Protein 2Q3G (pdb70)

Structure (mmCIF, N/CA/C/O backbone):
data_2Q3G
#
_entry.id   2Q3G
#
_cell.length_a   46.052
_cell.length_b   55.404
_cell.length_c   57.316
_cell.angle_alpha   90.00
_cell.angle_beta   90.00
_cell.angle_gamma   90.00
#
_symmetry.space_group_name_H-M   'P 21 21 21'
#
loop_
_entity.id
_entity.type
_entity.pdbx_description
1 polymer 'PDZ and LIM domain protein 7'
2 non-polymer 1,2-ETHANEDIOL
3 non-polymer 'CHLORIDE ION'
4 water water
#
loop_
_atom_site.group_PDB
_atom_site.id
_atom_site.type_symbol
_atom_site.label_atom_id
_atom_site.label_alt_id
_atom_site.label_comp_id
_atom_site.label_asym_id
_atom_site.label_entity_id
_atom_site.label_seq_id
_atom_site.pdbx_PDB_ins_code
_atom_site.Cartn_x
_atom_site.Cartn_y
_atom_site.Cartn_z
_atom_site.occupancy
_atom_site.B_iso_or_equiv
_atom_site.auth_seq_id
_atom_site.auth_comp_id
_atom_site.auth_asym_id
_atom_site.auth_atom_id
_atom_site.pdbx_PDB_model_num
ATOM 1 N N . SER A 1 1 ? 1.182 26.535 -2.073 1.00 11.89 0 SER A N 1
ATOM 2 C CA . SER A 1 1 ? 0.742 26.529 -0.651 1.00 9.91 0 SER A CA 1
ATOM 3 C C . SER A 1 1 ? 1.075 25.202 0.012 1.00 8.23 0 SER A C 1
ATOM 4 O O . SER A 1 1 ? 1.238 24.193 -0.676 1.00 8.95 0 SER A O 1
ATOM 9 N N . MET A 1 2 ? 1.163 25.217 1.338 1.00 7.03 1 MET A N 1
ATOM 10 C CA A MET A 1 2 ? 1.508 24.024 2.085 0.70 7.54 1 MET A CA 1
ATOM 11 C CA B MET A 1 2 ? 1.657 24.120 2.159 0.30 7.04 1 MET A CA 1
ATOM 12 C C . MET A 1 2 ? 0.746 24.016 3.391 1.00 7.02 1 MET A C 1
ATOM 13 O O . MET A 1 2 ? 0.328 25.044 3.914 1.00 8.34 1 MET A O 1
ATOM 22 N N . ASP A 1 3 ? 0.524 22.795 3.872 1.00 6.96 2 ASP A N 1
ATOM 23 C CA A ASP A 1 3 ? -0.137 22.489 5.119 0.50 7.31 2 ASP A CA 1
ATOM 24 C CA B ASP A 1 3 ? -0.122 22.621 5.187 0.50 7.25 2 ASP A CA 1
ATOM 25 C C . ASP A 1 3 ? 0.878 22.041 6.168 1.00 6.63 2 ASP A C 1
ATOM 26 O O . ASP A 1 3 ? 1.578 21.054 5.918 1.00 8.09 2 ASP A O 1
ATOM 35 N N . SER A 1 4 ? 0.964 22.714 7.305 1.00 7.00 3 SER A N 1
ATOM 36 C CA . SER A 1 4 ? 1.915 22.352 8.346 1.00 6.88 3 SER A CA 1
ATOM 37 C C . SER A 1 4 ? 1.305 21.427 9.383 1.00 6.96 3 SER A C 1
ATOM 38 O O . SER A 1 4 ? 0.109 21.506 9.671 1.00 8.24 3 SER A O 1
ATOM 41 N N . PHE A 1 5 ? 2.128 20.538 9.927 1.00 6.42 4 PHE A N 1
ATOM 42 C CA . PHE A 1 5 ? 1.691 19.595 10.964 1.00 6.89 4 PHE A CA 1
ATOM 43 C C . PHE A 1 5 ? 2.919 19.085 11.706 1.00 6.98 4 PHE A C 1
ATOM 44 O O . PHE A 1 5 ? 4.035 19.296 11.277 1.00 9.76 4 PHE A O 1
ATOM 52 N N . LYS A 1 6 ? 2.698 18.372 12.793 1.00 6.46 5 LYS A N 1
ATOM 53 C CA . LYS A 1 6 ? 3.756 17.840 13.634 1.00 7.16 5 LYS A CA 1
ATOM 54 C C . LYS A 1 6 ? 3.507 16.375 13.906 1.00 6.86 5 LYS A C 1
ATOM 55 O O . LYS A 1 6 ? 2.364 15.960 14.141 1.00 7.11 5 LYS A O 1
ATOM 58 N N . VAL A 1 7 ? 4.575 15.579 13.893 1.00 6.22 6 VAL A N 1
ATOM 59 C CA . VAL A 1 7 ? 4.533 14.215 14.402 1.00 6.45 6 VAL A CA 1
ATOM 60 C C . VAL A 1 7 ? 5.661 14.004 15.405 1.00 6.12 6 VAL A C 1
ATOM 61 O O . VAL A 1 7 ? 6.675 14.701 15.393 1.00 7.45 6 VAL A O 1
ATOM 65 N N . VAL A 1 8 ? 5.469 13.039 16.296 1.00 6.17 7 VAL A N 1
ATOM 66 C CA . VAL A 1 8 ? 6.468 12.629 17.268 1.00 6.42 7 VAL A CA 1
ATOM 67 C C . VAL A 1 8 ? 6.658 11.137 17.115 1.00 6.22 7 VAL A C 1
ATOM 68 O O . VAL A 1 8 ? 5.695 10.366 17.274 1.00 6.48 7 VAL A O 1
ATOM 72 N N . LEU A 1 9 ? 7.884 10.717 16.813 1.00 5.97 8 LEU A N 1
ATOM 73 C CA . LEU A 1 9 ? 8.188 9.306 16.652 1.00 6.59 8 LEU A CA 1
ATOM 74 C C . LEU A 1 9 ? 8.776 8.763 17.949 1.00 6.92 8 LEU A C 1
ATOM 75 O O . LEU A 1 9 ? 9.545 9.443 18.639 1.00 7.73 8 LEU A O 1
ATOM 80 N N . GLU A 1 10 ? 8.398 7.531 18.287 1.00 7.05 9 GLU A N 1
ATOM 81 C CA . GLU A 1 10 ? 8.800 6.856 19.526 1.00 7.33 9 GLU A CA 1
ATOM 82 C C . GLU A 1 10 ? 9.869 5.822 19.200 1.00 7.04 9 GLU A C 1
ATOM 83 O O . GLU A 1 10 ? 9.666 4.945 18.371 1.00 8.07 9 GLU A O 1
ATOM 89 N N . GLY A 1 11 ? 11.027 5.954 19.849 1.00 7.47 10 GLY A N 1
ATOM 90 C CA . GLY A 1 11 ? 12.189 5.149 19.586 1.00 8.66 10 GLY A CA 1
ATOM 91 C C . GLY A 1 11 ? 12.088 3.727 20.073 1.00 8.77 10 GLY A C 1
ATOM 92 O O . GLY A 1 11 ? 11.100 3.333 20.689 1.00 9.75 10 GLY A O 1
ATOM 93 N N . PRO A 1 12 ? 13.157 2.953 19.846 1.00 9.48 11 PRO A N 1
ATOM 94 C CA . PRO A 1 12 ? 14.434 3.366 19.224 1.00 9.48 11 PRO A CA 1
ATOM 95 C C . PRO A 1 12 ? 14.357 3.536 17.714 1.00 9.19 11 PRO A C 1
ATOM 96 O O . PRO A 1 12 ? 13.501 2.974 17.039 1.00 9.66 11 PRO A O 1
ATOM 100 N N . ALA A 1 13 ? 15.306 4.258 17.161 1.00 10.29 12 ALA A N 1
ATOM 101 C CA . ALA A 1 13 ? 15.717 4.165 15.780 1.00 10.38 12 ALA A CA 1
ATOM 102 C C . ALA A 1 13 ? 15.908 2.767 15.278 1.00 9.15 12 ALA A C 1
ATOM 103 O O . ALA A 1 13 ? 16.229 1.897 16.071 1.00 9.72 12 ALA A O 1
ATOM 105 N N . PRO A 1 14 ? 15.780 2.511 13.973 1.00 9.05 13 PRO A N 1
ATOM 106 C CA . PRO A 1 14 ? 15.578 3.495 12.930 1.00 9.05 13 PRO A CA 1
ATOM 107 C C . PRO A 1 14 ? 14.175 4.032 12.743 1.00 8.02 13 PRO A C 1
ATOM 108 O O . PRO A 1 14 ? 13.175 3.398 13.106 1.00 8.65 13 PRO A O 1
ATOM 112 N N . TRP A 1 15 ? 14.136 5.259 12.250 1.00 7.01 14 TRP A N 1
ATOM 113 C CA . TRP A 1 15 ? 12.927 6.040 12.188 1.00 7.03 14 TRP A CA 1
ATOM 114 C C . TRP A 1 15 ? 12.240 5.766 10.815 1.00 7.35 14 TRP A C 1
ATOM 115 O O . TRP A 1 15 ? 11.038 6.024 10.666 1.00 8.45 14 TRP A O 1
ATOM 126 N N . GLY A 1 16 ? 13.001 5.316 9.814 1.00 7.11 15 GLY A N 1
ATOM 127 C CA . GLY A 1 16 ? 12.439 4.938 8.526 1.00 7.28 15 GLY A CA 1
ATOM 128 C C . GLY A 1 16 ? 12.355 6.043 7.490 1.00 6.65 15 GLY A C 1
ATOM 129 O O . GLY A 1 16 ? 11.376 6.082 6.752 1.00 6.78 15 GLY A O 1
ATOM 130 N N . PHE A 1 17 ? 13.355 6.915 7.381 1.00 6.46 16 PHE A N 1
ATOM 131 C CA . PHE A 1 17 ? 13.331 7.946 6.336 1.00 6.38 16 PHE A CA 1
ATOM 132 C C . PHE A 1 17 ? 14.717 8.391 5.970 1.00 6.39 16 PHE A C 1
ATOM 133 O O . PHE A 1 17 ? 15.684 8.182 6.730 1.00 7.29 16 PHE A O 1
ATOM 141 N N . ARG A 1 18 ? 14.801 9.012 4.801 1.00 6.29 17 ARG A N 1
ATOM 142 C CA . ARG A 1 18 ? 16.004 9.663 4.288 1.00 6.23 17 ARG A CA 1
ATOM 143 C C . ARG A 1 18 ? 15.689 11.133 4.030 1.00 5.73 17 ARG A C 1
ATOM 144 O O . ARG A 1 18 ? 14.573 11.471 3.633 1.00 7.08 17 ARG A O 1
ATOM 152 N N . LEU A 1 19 ? 16.680 11.993 4.246 1.00 6.78 18 LEU A N 1
ATOM 153 C CA . LEU A 1 19 ? 16.587 13.423 3.948 1.00 6.59 18 LEU A CA 1
ATOM 154 C C . LEU A 1 19 ? 17.202 13.782 2.609 1.00 6.06 18 LEU A C 1
ATOM 155 O O . LEU A 1 19 ? 18.148 13.148 2.136 1.00 6.51 18 LEU A O 1
ATOM 160 N N . GLN A 1 20 ? 16.733 14.897 2.074 1.00 6.42 19 GLN A N 1
ATOM 161 C CA . GLN A 1 20 ? 17.427 15.619 0.990 1.00 7.26 19 GLN A CA 1
ATOM 162 C C . GLN A 1 20 ? 17.414 17.097 1.343 1.00 5.95 19 GLN A C 1
ATOM 163 O O . GLN A 1 20 ? 16.577 17.570 2.122 1.00 6.67 19 GLN A O 1
ATOM 169 N N . GLY A 1 21 ? 18.352 17.832 0.787 1.00 6.59 20 GLY A N 1
ATOM 170 C CA . GLY A 1 21 ? 18.355 19.274 0.893 1.00 7.02 20 GLY A CA 1
ATOM 171 C C . GLY A 1 21 ? 19.015 19.782 2.160 1.00 6.08 20 GLY A C 1
ATOM 172 O O . GLY A 1 21 ? 19.747 19.085 2.835 1.00 7.75 20 GLY A O 1
ATOM 173 N N . GLY A 1 22 ? 18.788 21.047 2.462 1.00 6.84 21 GLY A N 1
ATOM 174 C CA . GLY A 1 22 ? 19.453 21.717 3.587 1.00 7.20 21 GLY A CA 1
ATOM 175 C C . GLY A 1 22 ? 20.052 23.034 3.141 1.00 7.01 21 GLY A C 1
ATOM 176 O O . GLY A 1 22 ? 20.112 23.335 1.938 1.00 7.51 21 GLY A O 1
ATOM 177 N N . LYS A 1 23 ? 20.519 23.836 4.097 1.00 7.79 22 LYS A N 1
ATOM 178 C CA . LYS A 1 23 ? 20.907 25.207 3.758 1.00 9.13 22 LYS A CA 1
ATOM 179 C C . LYS A 1 23 ? 22.126 25.212 2.852 1.00 8.99 22 LYS A C 1
ATOM 180 O O . LYS A 1 23 ? 22.324 26.170 2.099 1.00 11.52 22 LYS A O 1
ATOM 186 N N . ASP A 1 24 ? 22.943 24.177 2.874 1.00 9.24 23 ASP A N 1
ATOM 187 C CA . ASP A 1 24 ? 24.087 24.047 2.009 1.00 9.51 23 ASP A CA 1
ATOM 188 C C . ASP A 1 24 ? 23.750 23.577 0.578 1.00 9.34 23 ASP A C 1
ATOM 189 O O . ASP A 1 24 ? 24.616 23.582 -0.283 1.00 12.45 23 ASP A O 1
ATOM 194 N N A PHE A 1 25 ? 22.489 23.254 0.338 0.50 8.33 24 PHE A N 1
ATOM 195 N N B PHE A 1 25 ? 22.507 23.171 0.358 0.50 9.05 24 PHE A N 1
ATOM 196 C CA A PHE A 1 25 ? 21.995 22.855 -0.963 0.50 8.76 24 PHE A CA 1
ATOM 197 C CA B PHE A 1 25 ? 22.000 22.783 -0.946 0.50 9.73 24 PHE A CA 1
ATOM 198 C C A PHE A 1 25 ? 20.984 23.862 -1.504 0.50 9.02 24 PHE A C 1
ATOM 199 C C B PHE A 1 25 ? 21.081 23.864 -1.514 0.50 10.39 24 PHE A C 1
ATOM 200 O O A PHE A 1 25 ? 20.399 23.661 -2.577 0.50 10.09 24 PHE A O 1
ATOM 201 O O B PHE A 1 25 ? 20.817 24.903 -0.883 0.50 10.46 24 PHE A O 1
ATOM 216 N N A ASN A 1 26 ? 20.793 24.957 -0.771 0.50 9.61 25 ASN A N 1
ATOM 217 N N B ASN A 1 26 ? 20.595 23.626 -2.726 0.50 11.60 25 ASN A N 1
ATOM 218 C CA A ASN A 1 26 ? 20.030 26.083 -1.264 0.50 10.00 25 ASN A CA 1
ATOM 219 C CA B ASN A 1 26 ? 19.727 24.597 -3.380 0.50 12.50 25 ASN A CA 1
ATOM 220 C C A ASN A 1 26 ? 18.549 25.801 -1.316 0.50 10.77 25 ASN A C 1
ATOM 221 C C B ASN A 1 26 ? 18.240 24.275 -3.243 0.50 12.16 25 ASN A C 1
ATOM 222 O O A ASN A 1 26 ? 17.805 26.488 -2.002 0.50 12.20 25 ASN A O 1
ATOM 223 O O B ASN A 1 26 ? 17.399 24.896 -3.896 0.50 12.85 25 ASN A O 1
ATOM 232 N N A VAL A 1 27 ? 18.100 24.819 -0.548 0.50 10.49 26 VAL A N 1
ATOM 233 N N B VAL A 1 27 ? 17.919 23.323 -2.376 0.50 11.47 26 VAL A N 1
ATOM 234 C CA A VAL A 1 27 ? 16.707 24.474 -0.540 0.50 10.68 26 VAL A CA 1
ATOM 235 C CA B VAL A 1 27 ? 16.532 23.036 -2.029 0.50 11.70 26 VAL A CA 1
ATOM 236 C C A VAL A 1 27 ? 16.325 23.936 0.818 0.50 10.56 26 VAL A C 1
ATOM 237 C C B VAL A 1 27 ? 16.424 22.881 -0.504 0.50 10.73 26 VAL A C 1
ATOM 238 O O A VAL A 1 27 ? 17.171 23.477 1.575 0.50 9.47 26 VAL A O 1
ATOM 239 O O B VAL A 1 27 ? 17.382 22.432 0.141 0.50 11.21 26 VAL A O 1
ATOM 246 N N A PRO A 1 28 ? 15.033 23.938 1.115 0.50 10.80 27 PRO A N 1
ATOM 247 N N B PRO A 1 28 ? 15.275 23.242 0.092 0.50 10.38 27 PRO A N 1
ATOM 248 C CA A PRO A 1 28 ? 14.541 23.298 2.295 0.50 10.28 27 PRO A CA 1
ATOM 249 C CA B PRO A 1 28 ? 15.212 23.110 1.577 0.50 10.93 27 PRO A CA 1
ATOM 250 C C A PRO A 1 28 ? 14.946 21.850 2.299 0.50 9.17 27 PRO A C 1
ATOM 251 C C B PRO A 1 28 ? 15.094 21.667 2.145 0.50 9.41 27 PRO A C 1
ATOM 252 O O A PRO A 1 28 ? 15.045 21.173 1.320 0.50 9.28 27 PRO A O 1
ATOM 253 O O B PRO A 1 28 ? 14.886 20.744 1.353 0.50 9.61 27 PRO A O 1
ATOM 260 N N . LEU A 1 29 ? 15.210 21.437 3.474 1.00 8.44 28 LEU A N 1
ATOM 261 C CA . LEU A 1 29 ? 15.267 20.063 3.892 1.00 6.55 28 LEU A CA 1
ATOM 262 C C . LEU A 1 29 ? 13.905 19.400 3.679 1.00 5.90 28 LEU A C 1
ATOM 263 O O . LEU A 1 29 ? 12.865 19.971 3.991 1.00 6.33 28 LEU A O 1
ATOM 268 N N . SER A 1 30 ? 13.925 18.173 3.178 1.00 5.80 29 SER A N 1
ATOM 269 C CA . SER A 1 30 ? 12.692 17.442 2.935 1.00 6.01 29 SER A CA 1
ATOM 270 C C . SER A 1 30 ? 12.928 15.940 3.070 1.00 6.15 29 SER A C 1
ATOM 271 O O . SER A 1 30 ? 14.060 15.452 3.047 1.00 7.22 29 SER A O 1
ATOM 274 N N . ILE A 1 31 ? 11.824 15.217 3.173 1.00 6.15 30 ILE A N 1
ATOM 275 C CA . ILE A 1 31 ? 11.839 13.758 3.212 1.00 6.36 30 ILE A CA 1
ATOM 276 C C . ILE A 1 31 ? 11.940 13.233 1.779 1.00 6.51 30 ILE A C 1
ATOM 277 O O . ILE A 1 31 ? 11.067 13.488 0.946 1.00 8.01 30 ILE A O 1
ATOM 282 N N . SER A 1 32 ? 12.994 12.502 1.455 1.00 6.35 31 SER A N 1
ATOM 283 C CA . SER A 1 32 ? 13.200 12.005 0.105 1.00 7.70 31 SER A CA 1
ATOM 284 C C . SER A 1 32 ? 12.802 10.564 -0.100 1.00 6.89 31 SER A C 1
ATOM 285 O O . SER A 1 32 ? 12.586 10.151 -1.237 1.00 7.79 31 SER A O 1
ATOM 288 N N . ARG A 1 33 ? 12.735 9.795 0.986 1.00 7.28 32 ARG A N 1
ATOM 289 C CA . ARG A 1 33 ? 12.444 8.369 0.924 1.00 7.63 32 ARG A CA 1
ATOM 290 C C . ARG A 1 33 ? 11.852 7.956 2.251 1.00 7.22 32 ARG A C 1
ATOM 291 O O . ARG A 1 33 ? 12.270 8.493 3.291 1.00 7.53 32 ARG A O 1
ATOM 299 N N . LEU A 1 34 ? 10.906 7.012 2.210 1.00 7.22 33 LEU A N 1
ATOM 300 C CA . LEU A 1 34 ? 10.309 6.463 3.400 1.00 7.83 33 LEU A CA 1
ATOM 301 C C . LEU A 1 34 ? 10.358 4.966 3.336 1.00 8.60 33 LEU A C 1
ATOM 302 O O . LEU A 1 34 ? 10.032 4.350 2.314 1.00 10.42 33 LEU A O 1
ATOM 307 N N . THR A 1 35 ? 10.695 4.360 4.465 1.00 8.90 34 THR A N 1
ATOM 308 C CA . THR A 1 35 ? 10.601 2.931 4.609 1.00 10.44 34 THR A CA 1
ATOM 309 C C . THR A 1 35 ? 9.131 2.533 4.714 1.00 10.27 34 THR A C 1
ATOM 310 O O . THR A 1 35 ? 8.443 2.976 5.627 1.00 9.93 34 THR A O 1
ATOM 314 N N . PRO A 1 36 ? 8.625 1.695 3.798 1.00 13.14 35 PRO A N 1
ATOM 315 C CA . PRO A 1 36 ? 7.260 1.222 3.955 1.00 13.77 35 PRO A CA 1
ATOM 316 C C . PRO A 1 36 ? 7.085 0.508 5.297 1.00 12.54 35 PRO A C 1
ATOM 317 O O . PRO A 1 36 ? 7.886 -0.312 5.704 1.00 12.69 35 PRO A O 1
ATOM 321 N N . GLY A 1 37 ? 6.062 0.888 6.013 1.00 11.88 36 GLY A N 1
ATOM 322 C CA . GLY A 1 37 ? 5.807 0.303 7.310 1.00 11.54 36 GLY A CA 1
ATOM 323 C C . GLY A 1 37 ? 6.691 0.811 8.441 1.00 9.88 36 GLY A C 1
ATOM 324 O O . GLY A 1 37 ? 6.523 0.359 9.577 1.00 10.05 36 GLY A O 1
ATOM 325 N N . GLY A 1 38 ? 7.645 1.696 8.154 1.00 8.95 37 GLY A N 1
ATOM 326 C CA . GLY A 1 38 ? 8.508 2.238 9.173 1.00 7.74 37 GLY A CA 1
ATOM 327 C C . GLY A 1 38 ? 7.822 3.281 10.008 1.00 7.01 37 GLY A C 1
ATOM 328 O O . GLY A 1 38 ? 6.665 3.644 9.772 1.00 7.74 37 GLY A O 1
ATOM 329 N N . LYS A 1 39 ? 8.537 3.791 11.002 1.00 6.87 38 LYS A N 1
ATOM 330 C CA . LYS A 1 39 ? 7.887 4.642 11.996 1.00 7.15 38 LYS A CA 1
ATOM 331 C C . LYS A 1 39 ? 7.370 5.941 11.398 1.00 6.17 38 LYS A C 1
ATOM 332 O O . LYS A 1 39 ? 6.250 6.382 11.711 1.00 6.95 38 LYS A O 1
ATOM 338 N N . ALA A 1 40 ? 8.177 6.576 10.555 1.00 6.08 39 ALA A N 1
ATOM 339 C CA . ALA A 1 40 ? 7.759 7.821 9.919 1.00 6.05 39 ALA A CA 1
ATOM 340 C C . ALA A 1 40 ? 6.533 7.611 9.038 1.00 6.14 39 ALA A C 1
ATOM 341 O O . ALA A 1 40 ? 5.574 8.389 9.100 1.00 6.87 39 ALA A O 1
ATOM 343 N N . ALA A 1 41 ? 6.548 6.574 8.209 1.00 6.49 40 ALA A N 1
ATOM 344 C CA . ALA A 1 41 ? 5.401 6.262 7.361 1.00 7.63 40 ALA A CA 1
ATOM 345 C C . ALA A 1 41 ? 4.161 5.998 8.201 1.00 7.56 40 ALA A C 1
ATOM 346 O O . ALA A 1 41 ? 3.067 6.483 7.885 1.00 8.18 40 ALA A O 1
ATOM 348 N N . GLN A 1 42 ? 4.292 5.227 9.279 1.00 7.49 41 GLN A N 1
ATOM 349 C CA . GLN A 1 42 ? 3.150 4.914 10.128 1.00 8.29 41 GLN A CA 1
ATOM 350 C C . GLN A 1 42 ? 2.597 6.154 10.826 1.00 8.15 41 GLN A C 1
ATOM 351 O O . GLN A 1 42 ? 1.399 6.212 11.135 1.00 10.33 41 GLN A O 1
ATOM 357 N N . ALA A 1 43 ? 3.444 7.147 11.071 1.00 7.28 42 ALA A N 1
ATOM 358 C CA . ALA A 1 43 ? 3.005 8.406 11.667 1.00 7.08 42 ALA A CA 1
ATOM 359 C C . ALA A 1 43 ? 2.309 9.345 10.686 1.00 7.45 42 ALA A C 1
ATOM 360 O O . ALA A 1 43 ? 1.756 10.364 11.109 1.00 8.10 42 ALA A O 1
ATOM 362 N N . GLY A 1 44 ? 2.341 9.022 9.397 1.00 7.31 43 GLY A N 1
ATOM 363 C CA . GLY A 1 44 ? 1.658 9.825 8.390 1.00 8.12 43 GLY A CA 1
ATOM 364 C C . GLY A 1 44 ? 2.557 10.766 7.622 1.00 8.09 43 GLY A C 1
ATOM 365 O O . GLY A 1 44 ? 2.048 11.648 6.920 1.00 9.28 43 GLY A O 1
ATOM 366 N N . VAL A 1 45 ? 3.882 10.611 7.708 1.00 7.98 44 VAL A N 1
ATOM 367 C CA . VAL A 1 45 ? 4.818 11.390 6.887 1.00 7.90 44 VAL A CA 1
ATOM 368 C C . VAL A 1 45 ? 4.731 10.875 5.449 1.00 8.29 44 VAL A C 1
ATOM 369 O O . VAL A 1 45 ? 4.425 9.699 5.224 1.00 9.76 44 VAL A O 1
ATOM 373 N N . ALA A 1 46 ? 4.995 11.765 4.479 1.00 8.43 45 ALA A N 1
ATOM 374 C CA . ALA A 1 46 ? 4.989 11.422 3.059 1.00 8.77 45 ALA A CA 1
ATOM 375 C C . ALA A 1 46 ? 6.273 11.936 2.431 1.00 7.53 45 ALA A C 1
ATOM 376 O O . ALA A 1 46 ? 6.825 12.959 2.825 1.00 7.15 45 ALA A O 1
ATOM 378 N N . VAL A 1 47 ? 6.755 11.221 1.421 1.00 8.56 46 VAL A N 1
ATOM 379 C CA . VAL A 1 47 ? 7.856 11.731 0.602 1.00 8.53 46 VAL A CA 1
ATOM 380 C C . VAL A 1 47 ? 7.507 13.096 0.050 1.00 7.68 46 VAL A C 1
ATOM 381 O O . VAL A 1 47 ? 6.366 13.315 -0.398 1.00 9.06 46 VAL A O 1
ATOM 385 N N . GLY A 1 48 ? 8.449 14.048 0.179 1.00 9.78 47 GLY A N 1
ATOM 386 C CA . GLY A 1 48 ? 8.275 15.380 -0.342 1.00 8.02 47 GLY A CA 1
ATOM 387 C C . GLY A 1 48 ? 7.908 16.337 0.766 1.00 7.29 47 GLY A C 1
ATOM 388 O O . GLY A 1 48 ? 7.945 17.546 0.537 1.00 8.14 47 GLY A O 1
ATOM 389 N N . ASP A 1 49 ? 7.533 15.837 1.948 1.00 6.59 48 ASP A N 1
ATOM 390 C CA . ASP A 1 49 ? 7.237 16.739 3.055 1.00 6.53 48 ASP A CA 1
ATOM 391 C C . ASP A 1 49 ? 8.481 17.534 3.398 1.00 6.03 48 ASP A C 1
ATOM 392 O O . ASP A 1 49 ? 9.580 16.987 3.507 1.00 6.66 48 ASP A O 1
ATOM 397 N N . TRP A 1 50 ? 8.325 18.840 3.556 1.00 6.10 49 TRP A N 1
ATOM 398 C CA . TRP A 1 50 ? 9.415 19.689 4.050 1.00 5.70 49 TRP A CA 1
ATOM 399 C C . TRP A 1 50 ? 9.562 19.470 5.552 1.00 5.70 49 TRP A C 1
ATOM 400 O O . TRP A 1 50 ? 8.582 19.309 6.283 1.00 6.62 49 TRP A O 1
ATOM 411 N N . VAL A 1 51 ? 10.811 19.502 6.007 1.00 5.44 50 VAL A N 1
ATOM 412 C CA . VAL A 1 51 ? 11.131 19.442 7.417 1.00 5.50 50 VAL A CA 1
ATOM 413 C C . VAL A 1 51 ? 11.357 20.856 7.907 1.00 6.21 50 VAL A C 1
ATOM 414 O O . VAL A 1 51 ? 12.327 21.519 7.529 1.00 8.08 50 VAL A O 1
ATOM 418 N N . LEU A 1 52 ? 10.436 21.321 8.739 1.00 5.70 51 LEU A N 1
ATOM 419 C CA . LEU A 1 52 ? 10.487 22.660 9.325 1.00 5.86 51 LEU A CA 1
ATOM 420 C C . LEU A 1 52 ? 11.271 22.707 10.624 1.00 5.39 51 LEU A C 1
ATOM 421 O O . LEU A 1 52 ? 11.888 23.738 10.931 1.00 5.77 51 LEU A O 1
ATOM 426 N N . SER A 1 53 ? 11.198 21.650 11.426 1.00 5.48 52 SER A N 1
ATOM 427 C CA . SER A 1 53 ? 11.848 21.638 12.729 1.00 5.58 52 SER A CA 1
ATOM 428 C C . SER A 1 53 ? 12.172 20.208 13.124 1.00 5.87 52 SER A C 1
ATOM 429 O O . SER A 1 53 ? 11.469 19.259 12.748 1.00 5.90 52 SER A O 1
ATOM 432 N N . ILE A 1 54 ? 13.238 20.071 13.905 1.00 5.75 53 ILE A N 1
ATOM 433 C CA . ILE A 1 54 ? 13.683 18.790 14.448 1.00 6.13 53 ILE A CA 1
ATOM 434 C C . ILE A 1 54 ? 13.961 18.993 15.919 1.00 6.45 53 ILE A C 1
ATOM 435 O O . ILE A 1 54 ? 14.851 19.767 16.280 1.00 6.92 53 ILE A O 1
ATOM 440 N N . ASP A 1 55 ? 13.173 18.344 16.792 1.00 7.75 54 ASP A N 1
ATOM 441 C CA . ASP A 1 55 ? 13.275 18.542 18.276 1.00 8.81 54 ASP A CA 1
ATOM 442 C C . ASP A 1 55 ? 13.315 20.011 18.666 1.00 9.13 54 ASP A C 1
ATOM 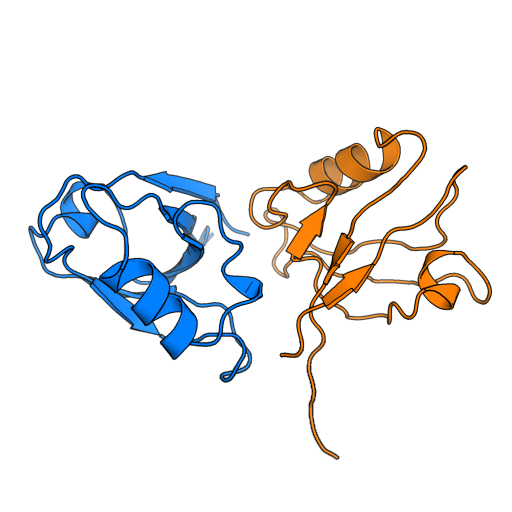443 O O . ASP A 1 55 ? 14.080 20.435 19.552 1.00 11.81 54 ASP A O 1
ATOM 448 N N . GLY A 1 56 ? 12.502 20.818 18.015 1.00 10.38 55 GLY A N 1
ATOM 449 C CA . GLY A 1 56 ? 12.393 22.228 18.338 1.00 11.96 55 GLY A CA 1
ATOM 450 C C . GLY A 1 56 ? 13.354 23.117 17.593 1.00 11.69 55 GLY A C 1
ATOM 451 O O . GLY A 1 56 ? 13.138 24.340 17.542 1.00 15.81 55 GLY A O 1
ATOM 452 N N . GLU A 1 57 ? 14.402 22.566 16.999 1.00 8.74 56 GLU A N 1
ATOM 453 C CA . GLU A 1 57 ? 15.357 23.402 16.298 1.00 8.76 56 GLU A CA 1
ATOM 454 C C . GLU A 1 57 ? 14.804 23.686 14.908 1.00 7.26 56 GLU A C 1
ATOM 455 O O . GLU A 1 57 ? 14.350 22.793 14.226 1.00 8.01 56 GLU A O 1
ATOM 465 N N . ASN A 1 58 ? 14.883 24.944 14.490 1.00 8.16 57 ASN A N 1
ATOM 466 C CA . ASN A 1 58 ? 14.417 25.358 13.186 1.00 7.36 57 ASN A CA 1
ATOM 467 C C . ASN A 1 58 ? 15.299 24.751 12.112 1.00 7.35 57 ASN A C 1
ATOM 468 O O . ASN A 1 58 ? 16.530 24.990 12.041 1.00 8.70 57 ASN A O 1
ATOM 473 N N . ALA A 1 59 ? 14.712 23.948 11.256 1.00 7.26 58 ALA A N 1
ATOM 474 C CA . ALA A 1 59 ? 15.500 23.216 10.272 1.00 7.73 58 ALA A CA 1
ATOM 475 C C . ALA A 1 59 ? 16.077 24.113 9.203 1.00 8.19 58 ALA A C 1
ATOM 476 O O . ALA A 1 59 ? 17.060 23.722 8.580 1.00 8.61 58 ALA A O 1
ATOM 478 N N . GLY A 1 60 ? 15.522 25.301 8.998 1.00 8.65 59 GLY A N 1
ATOM 479 C CA . GLY A 1 60 ? 16.045 26.220 8.010 1.00 9.53 59 GLY A CA 1
ATOM 480 C C . GLY A 1 60 ? 17.431 26.744 8.327 1.00 8.78 59 GLY A C 1
ATOM 481 O O . GLY A 1 60 ?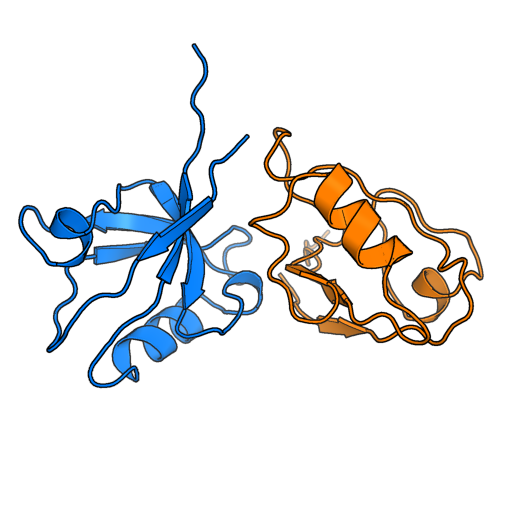 18.110 27.313 7.473 1.00 11.10 59 GLY A O 1
ATOM 482 N N . SER A 1 61 ? 17.862 26.587 9.564 1.00 7.70 60 SER A N 1
ATOM 483 C CA . SER A 1 61 ? 19.182 26.985 9.982 1.00 8.98 60 SER A CA 1
ATOM 484 C C . SER A 1 61 ? 20.226 25.867 9.947 1.00 7.54 60 SER A C 1
ATOM 485 O O . SER A 1 61 ? 21.356 26.077 10.380 1.00 8.73 60 SER A O 1
ATOM 488 N N . LEU A 1 62 ? 19.853 24.696 9.443 1.00 6.26 61 LEU A N 1
ATOM 489 C CA . LEU A 1 62 ? 20.718 23.516 9.475 1.00 6.20 61 LEU A CA 1
ATOM 490 C C . LEU A 1 62 ? 21.239 23.142 8.089 1.00 5.69 61 LEU A C 1
ATOM 491 O O . LEU A 1 62 ? 20.489 23.134 7.101 1.00 6.08 61 LEU A O 1
ATOM 496 N N . THR A 1 63 ? 22.504 22.779 8.029 1.00 5.42 62 THR A N 1
ATOM 497 C CA . THR A 1 63 ? 23.023 22.068 6.869 1.00 5.51 62 THR A CA 1
ATOM 498 C C . THR A 1 63 ? 22.410 20.675 6.830 1.00 5.02 62 THR A C 1
ATOM 499 O O . THR A 1 63 ? 21.849 20.194 7.830 1.00 5.51 62 THR A O 1
ATOM 503 N N . HIS A 1 64 ? 22.562 20.000 5.700 1.00 5.39 63 HIS A N 1
ATOM 504 C CA . HIS A 1 64 ? 22.118 18.621 5.582 1.00 5.67 63 HIS A CA 1
ATOM 505 C C . HIS A 1 64 ? 22.664 17.744 6.731 1.00 5.52 63 HIS A C 1
ATOM 506 O O . HIS A 1 64 ? 21.912 17.028 7.396 1.00 5.72 63 HIS A O 1
ATOM 513 N N . ILE A 1 65 ? 23.975 17.804 6.940 1.00 5.31 64 ILE A N 1
ATOM 514 C CA . ILE A 1 65 ? 24.603 16.993 7.984 1.00 5.83 64 ILE A CA 1
ATOM 515 C C . ILE A 1 65 ? 24.182 17.441 9.380 1.00 5.25 64 ILE A C 1
ATOM 516 O O . ILE A 1 65 ? 23.963 16.572 10.246 1.00 5.47 64 ILE A O 1
ATOM 521 N N . GLU A 1 66 ? 24.045 18.730 9.631 1.00 5.02 65 GLU A N 1
ATOM 522 C CA . GLU A 1 66 ? 23.575 19.157 10.930 1.00 5.38 65 GLU A CA 1
ATOM 523 C C . GLU A 1 66 ? 22.190 18.593 11.231 1.00 4.81 65 GLU A C 1
ATOM 524 O O . GLU A 1 66 ? 21.897 18.217 12.381 1.00 5.26 65 GLU A O 1
ATOM 530 N N . ALA A 1 67 ? 21.327 18.522 10.223 1.00 4.93 66 ALA A N 1
ATOM 531 C CA . ALA A 1 67 ? 19.992 17.937 10.391 1.00 5.14 66 ALA A CA 1
ATOM 532 C C . ALA A 1 67 ? 20.098 16.450 10.680 1.00 5.02 66 ALA A C 1
ATOM 533 O O . ALA A 1 67 ? 19.402 15.917 11.561 1.00 5.60 66 ALA A O 1
ATOM 535 N N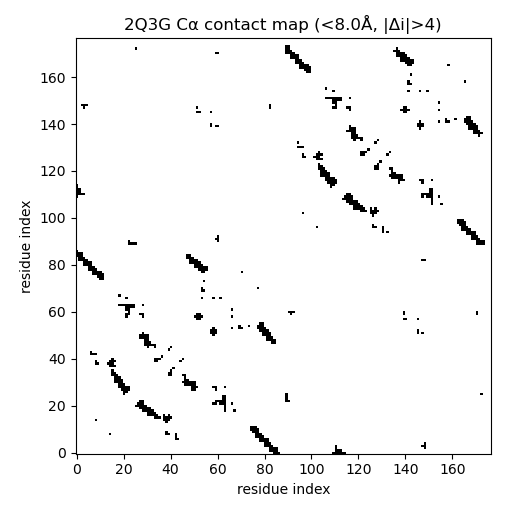 . GLN A 1 68 ? 20.956 15.745 9.940 1.00 5.16 67 GLN A N 1
ATOM 536 C CA . GLN A 1 68 ? 21.179 14.329 10.223 1.00 5.30 67 GLN A CA 1
ATOM 537 C C . GLN A 1 68 ? 21.671 14.115 11.649 1.00 5.07 67 GLN A C 1
ATOM 538 O O . GLN A 1 68 ? 21.196 13.207 12.336 1.00 5.38 67 GLN A O 1
ATOM 544 N N . ASN A 1 69 ? 22.612 14.928 12.118 1.00 4.91 68 ASN A N 1
ATOM 545 C CA . ASN A 1 69 ? 23.088 14.798 13.485 1.00 4.78 68 ASN A CA 1
ATOM 546 C C . ASN A 1 69 ? 21.975 15.054 14.498 1.00 5.05 68 ASN A C 1
ATOM 547 O O . ASN A 1 69 ? 21.907 14.380 15.524 1.00 5.49 68 ASN A O 1
ATOM 552 N N . LYS A 1 70 ? 21.123 16.045 14.221 1.00 5.02 69 LYS A N 1
ATOM 553 C CA . LYS A 1 70 ? 20.040 16.374 15.153 1.00 5.38 69 LYS A CA 1
ATOM 554 C C . LYS A 1 70 ? 19.106 15.169 15.335 1.00 5.35 69 LYS A C 1
ATOM 555 O O . LYS A 1 70 ? 18.611 14.904 16.427 1.00 6.32 69 LYS A O 1
ATOM 561 N N . ILE A 1 71 ? 18.883 14.435 14.259 1.00 5.09 70 ILE A N 1
ATOM 562 C CA . ILE A 1 71 ? 18.102 13.206 14.308 1.00 5.68 70 ILE A CA 1
ATOM 563 C C . ILE A 1 71 ? 18.873 12.089 15.004 1.00 5.46 70 ILE A C 1
ATOM 564 O O . ILE A 1 71 ? 18.336 11.431 15.906 1.00 6.04 70 ILE A O 1
ATOM 569 N N . ARG A 1 72 ? 20.112 11.853 14.621 1.00 5.53 71 ARG A N 1
ATOM 570 C CA . ARG A 1 72 ? 20.870 10.733 15.189 1.00 6.08 71 ARG A CA 1
ATOM 571 C C . ARG A 1 72 ? 21.143 10.888 16.664 1.00 6.17 71 ARG A C 1
ATOM 572 O O . ARG A 1 72 ? 21.268 9.890 17.366 1.00 7.09 71 ARG A O 1
ATOM 580 N N . ALA A 1 73 ? 21.245 12.119 17.155 1.00 5.93 72 ALA A N 1
ATOM 581 C CA . ALA A 1 73 ? 21.547 12.407 18.549 1.00 6.86 72 ALA A CA 1
ATOM 582 C C . ALA A 1 73 ? 20.293 12.727 19.365 1.00 6.65 72 ALA A C 1
ATOM 583 O O . ALA A 1 73 ? 20.392 13.226 20.484 1.00 8.14 72 ALA A O 1
ATOM 585 N N . CYS A 1 74 ? 19.107 12.403 18.841 1.00 6.80 73 CYS A N 1
ATOM 586 C CA . CYS A 1 74 ? 17.850 12.834 19.453 1.00 7.23 73 CYS A CA 1
ATOM 587 C C . CYS A 1 74 ? 17.347 12.054 20.640 1.00 8.79 73 CYS A C 1
ATOM 588 O O . CYS A 1 74 ? 16.373 12.472 21.286 1.00 10.58 73 CYS A O 1
ATOM 591 N N . GLY A 1 75 ? 17.979 10.948 20.955 1.00 9.02 74 GLY A N 1
ATOM 592 C CA . GLY A 1 75 ? 17.493 10.166 22.091 1.00 9.77 74 GLY A CA 1
ATOM 593 C C . GLY A 1 75 ? 16.204 9.406 21.808 1.00 9.95 74 GLY A C 1
ATOM 594 O O . GLY A 1 75 ? 16.016 8.866 20.727 1.00 11.17 74 GLY A O 1
ATOM 595 N N . GLU A 1 76 ? 15.319 9.325 22.803 1.00 10.58 75 GLU A N 1
ATOM 596 C CA . GLU A 1 76 ? 14.178 8.362 22.795 1.00 10.61 75 GLU A CA 1
ATOM 597 C C . GLU A 1 76 ? 13.028 8.723 21.866 1.00 8.74 75 GLU A C 1
ATOM 598 O O . GLU A 1 76 ? 12.326 7.823 21.411 1.00 10.83 75 GLU A O 1
ATOM 604 N N . ARG A 1 77 ? 12.813 10.014 21.623 1.00 8.82 76 ARG A N 1
ATOM 605 C CA . ARG A 1 77 ? 11.738 10.465 20.753 1.00 9.22 76 ARG A CA 1
ATOM 606 C C . ARG A 1 77 ? 12.269 11.479 19.780 1.00 8.26 76 ARG A C 1
ATOM 607 O O . ARG A 1 77 ? 13.244 12.198 20.048 1.00 9.27 76 ARG A O 1
ATOM 615 N N . LEU A 1 78 ? 11.600 11.558 18.644 1.00 7.00 77 LEU A N 1
ATOM 616 C CA . LEU A 1 78 ? 11.974 12.469 17.571 1.00 6.15 77 LEU A CA 1
ATOM 617 C C . LEU A 1 78 ? 10.751 13.293 17.207 1.00 6.06 77 LEU A C 1
ATOM 618 O O . LEU A 1 78 ? 9.789 12.765 16.657 1.00 7.10 77 LEU A O 1
ATOM 623 N N . SER A 1 79 ? 10.787 14.585 17.484 1.00 6.17 78 SER A N 1
ATOM 624 C CA A SER A 1 79 ? 9.704 15.480 17.126 0.33 6.38 78 SER A CA 1
ATOM 625 C CA B SER A 1 79 ? 9.715 15.498 17.132 0.33 6.48 78 SER A CA 1
ATOM 626 C CA C SER A 1 79 ? 9.702 15.476 17.116 0.33 7.10 78 SER A CA 1
ATOM 627 C C . SER A 1 79 ? 10.039 16.165 15.810 1.00 6.99 78 SER A C 1
ATOM 628 O O . SER A 1 79 ? 11.103 16.766 15.666 1.00 9.97 78 SER A O 1
ATOM 635 N N . LEU A 1 80 ? 9.144 16.057 14.847 1.00 6.24 79 LEU A N 1
ATOM 636 C CA . LEU A 1 80 ? 9.310 16.665 13.525 1.00 6.32 79 LEU A CA 1
ATOM 637 C C . LEU A 1 80 ? 8.169 17.613 13.233 1.00 6.35 79 LEU A C 1
ATOM 638 O O . LEU A 1 80 ? 7.000 17.216 13.236 1.00 7.91 79 LEU A O 1
ATOM 643 N N . GLY A 1 81 ? 8.511 18.867 12.956 1.00 6.02 80 GLY A N 1
ATOM 644 C CA . GLY A 1 81 ? 7.582 19.798 12.367 1.00 5.76 80 GLY A CA 1
ATOM 645 C C . GLY A 1 81 ? 7.733 19.708 10.867 1.00 5.93 80 GLY A C 1
ATOM 646 O O . GLY A 1 81 ? 8.850 19.794 10.362 1.00 6.43 80 GLY A O 1
ATOM 647 N N . LEU A 1 82 ? 6.630 19.503 10.154 1.00 5.41 81 LEU A N 1
ATOM 648 C CA . LEU A 1 82 ? 6.626 19.197 8.745 1.00 5.52 81 LEU A CA 1
ATOM 649 C C . LEU A 1 82 ? 5.657 20.104 8.008 1.00 5.63 81 LEU A C 1
ATOM 650 O O . LEU A 1 82 ? 4.758 20.708 8.606 1.00 6.12 81 LEU A O 1
ATOM 655 N N . SER A 1 83 ? 5.792 20.166 6.699 1.00 5.87 82 SER A N 1
ATOM 656 C CA . SER A 1 83 ? 4.773 20.784 5.856 1.00 6.75 82 SER A CA 1
ATOM 657 C C . SER A 1 83 ? 4.655 20.036 4.544 1.00 6.90 82 SER A C 1
ATOM 658 O O . SER A 1 83 ? 5.632 19.530 4.004 1.00 9.34 82 SER A O 1
ATOM 663 N N . ARG A 1 84 ? 3.438 19.966 4.029 1.00 6.97 83 ARG A N 1
ATOM 664 C CA . ARG A 1 84 ? 3.122 19.201 2.831 1.00 6.58 83 ARG A CA 1
ATOM 665 C C . ARG A 1 84 ? 2.503 20.100 1.790 1.00 6.71 83 ARG A C 1
ATOM 66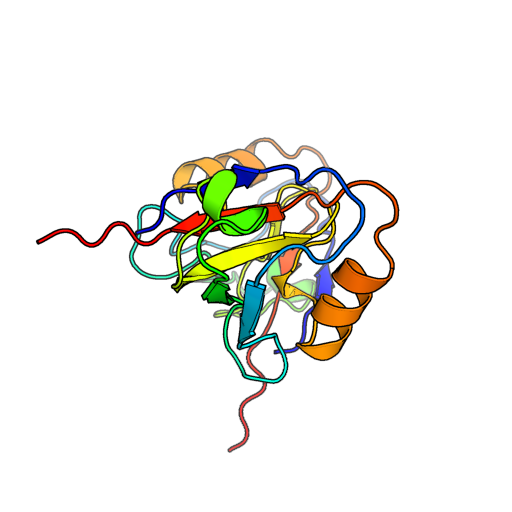6 O O . ARG A 1 84 ? 1.562 20.841 2.062 1.00 6.43 83 ARG A O 1
ATOM 674 N N . ALA A 1 85 ? 2.986 20.012 0.565 1.00 7.49 84 ALA A N 1
ATOM 675 C CA . ALA A 1 85 ? 2.376 20.777 -0.534 1.00 8.11 84 ALA A CA 1
ATOM 676 C C . ALA A 1 85 ? 0.902 20.476 -0.676 1.00 7.32 84 ALA A C 1
ATOM 677 O O . ALA A 1 85 ? 0.461 19.321 -0.619 1.00 8.59 84 ALA A O 1
ATOM 679 N N . ILE A 1 86 ? 0.137 21.521 -0.924 1.00 7.83 85 ILE A N 1
ATOM 680 C CA . ILE A 1 86 ? -1.259 21.377 -1.308 1.00 9.33 85 ILE A CA 1
ATOM 681 C C . ILE A 1 86 ? -1.245 21.442 -2.849 1.00 11.18 85 ILE A C 1
ATOM 682 O O . ILE A 1 86 ? -1.180 22.528 -3.424 1.00 13.43 85 ILE A O 1
ATOM 687 N N . THR A 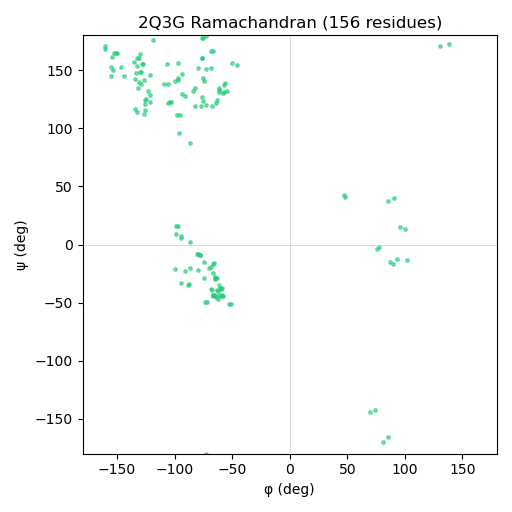1 87 ? -1.230 20.290 -3.497 1.00 10.91 86 THR A N 1
ATOM 688 C CA . THR A 1 87 ? -1.115 20.200 -4.944 1.00 9.79 86 THR A CA 1
ATOM 689 C C . THR A 1 87 ? -2.520 20.309 -5.486 1.00 8.94 86 THR A C 1
ATOM 690 O O . THR A 1 87 ? -3.226 19.339 -5.692 1.00 11.25 86 THR A O 1
ATOM 694 N N . SER A 1 88 ? -2.933 21.546 -5.687 1.00 11.04 87 SER A N 1
ATOM 695 C CA . SER A 1 88 ? -4.240 21.877 -6.203 1.00 11.97 87 SER A CA 1
ATOM 696 C C . SER A 1 88 ? -4.266 21.616 -7.685 1.00 10.65 87 SER A C 1
ATOM 697 O O . SER A 1 88 ? -3.402 22.110 -8.416 1.00 14.96 87 SER A O 1
ATOM 700 N N . LEU A 1 89 ? -5.236 20.839 -8.148 1.00 8.11 88 LEU A N 1
ATOM 701 C CA . LEU A 1 89 ? -5.347 20.472 -9.540 1.00 7.78 88 LEU A CA 1
ATOM 702 C C . LEU A 1 89 ? -6.463 21.233 -10.233 1.00 7.68 88 LEU A C 1
ATOM 703 O O . LEU A 1 89 ? -6.468 21.253 -11.484 1.00 8.47 88 LEU A O 1
ATOM 709 N N . MET B 1 2 ? 22.561 28.863 1.595 1.00 16.88 1 MET B N 1
ATOM 710 C CA A MET B 1 2 ? 21.991 29.685 2.685 0.50 16.64 1 MET B CA 1
ATOM 711 C CA B MET B 1 2 ? 22.280 30.051 2.387 0.50 15.80 1 MET B CA 1
ATOM 712 C C . MET B 1 2 ? 22.863 30.175 3.799 1.00 15.53 1 MET B C 1
ATOM 713 O O . MET B 1 2 ? 23.390 29.253 4.448 1.00 18.11 1 MET B O 1
ATOM 722 N N . ASP B 1 3 ? 22.858 31.445 4.184 1.00 11.96 2 ASP B N 1
ATOM 723 C CA . ASP B 1 3 ? 23.414 31.817 5.492 1.00 11.33 2 ASP B CA 1
ATOM 724 C C . ASP B 1 3 ? 22.241 32.130 6.413 1.00 8.05 2 ASP B C 1
ATOM 725 O O . ASP B 1 3 ? 21.476 33.074 6.134 1.00 8.6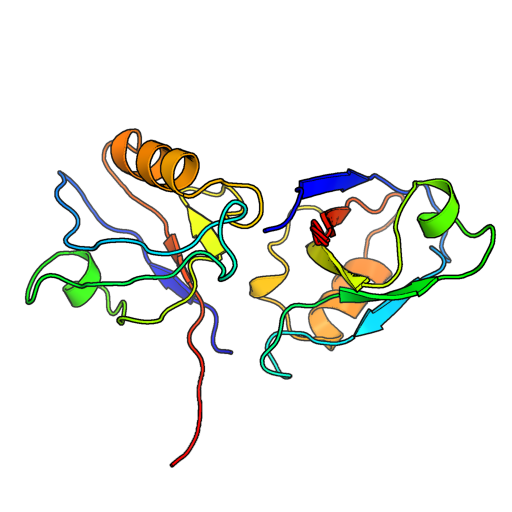1 2 ASP B O 1
ATOM 730 N N . SER B 1 4 ? 22.132 31.431 7.534 1.00 7.65 3 SER B N 1
ATOM 731 C CA . SER B 1 4 ? 21.105 31.709 8.507 1.00 6.86 3 SER B CA 1
ATOM 732 C C . SER B 1 4 ? 21.646 32.581 9.611 1.00 7.15 3 SER B C 1
ATOM 733 O O . SER B 1 4 ? 22.790 32.435 10.019 1.00 9.66 3 SER B O 1
ATOM 736 N N . PHE B 1 5 ? 20.829 33.509 10.115 1.00 6.37 4 PHE B N 1
ATOM 737 C CA . PHE B 1 5 ? 21.263 34.449 11.139 1.00 6.62 4 PHE B CA 1
ATOM 738 C C . PHE B 1 5 ? 20.031 35.004 11.815 1.00 6.51 4 PHE B C 1
ATOM 739 O O . PHE B 1 5 ? 18.925 34.849 11.359 1.00 9.22 4 PHE B O 1
ATOM 747 N N . LYS B 1 6 ? 20.241 35.680 12.928 1.00 6.34 5 LYS B N 1
ATOM 748 C CA . LYS B 1 6 ? 19.188 36.257 13.745 1.00 7.10 5 LYS B CA 1
ATOM 749 C C . LYS B 1 6 ? 19.451 37.724 13.979 1.00 6.29 5 LYS B C 1
ATOM 750 O O . LYS B 1 6 ? 20.616 38.149 14.167 1.00 7.24 5 LYS B O 1
ATOM 754 N N . VAL B 1 7 ? 18.385 38.518 13.956 1.00 5.56 6 VAL B N 1
ATOM 755 C CA . VAL B 1 7 ? 18.436 39.894 14.438 1.00 5.60 6 VAL B CA 1
ATOM 756 C C . VAL B 1 7 ? 17.328 40.115 15.458 1.00 5.15 6 VAL B C 1
ATOM 757 O O . VAL B 1 7 ? 16.305 39.428 15.444 1.00 6.39 6 VAL B O 1
ATOM 761 N N . VAL B 1 8 ? 17.534 41.082 16.336 1.00 5.05 7 VAL B N 1
ATOM 762 C CA . VAL B 1 8 ? 16.516 41.512 17.299 1.00 5.17 7 VAL B CA 1
ATOM 763 C C . VAL B 1 8 ? 16.346 43.000 17.136 1.00 5.01 7 VAL B C 1
ATOM 764 O O . VAL B 1 8 ? 17.320 43.776 17.223 1.00 5.81 7 VAL B O 1
ATOM 768 N N . LEU B 1 9 ? 15.113 43.434 16.884 1.00 5.07 8 LEU B N 1
ATOM 769 C CA . LEU B 1 9 ? 14.822 44.841 16.712 1.00 5.46 8 LEU B CA 1
ATOM 770 C C . LEU B 1 9 ? 14.245 45.403 18.009 1.00 5.49 8 LEU B C 1
ATOM 771 O O . LEU B 1 9 ? 13.470 44.739 18.698 1.00 6.33 8 LEU B O 1
ATOM 776 N N . GLU B 1 10 ? 14.650 46.628 18.333 1.00 5.53 9 GLU B N 1
ATOM 777 C CA . GLU B 1 10 ? 14.247 47.310 19.557 1.00 6.07 9 GLU B CA 1
ATOM 778 C C . GLU B 1 10 ? 13.171 48.343 19.224 1.00 5.81 9 GLU B C 1
ATOM 779 O O . GLU B 1 10 ? 13.354 49.226 18.389 1.00 6.45 9 GLU B O 1
ATOM 785 N N . GLY B 1 11 ? 12.022 48.205 19.878 1.00 6.16 10 GLY B N 1
ATOM 786 C CA . GLY B 1 11 ? 10.865 49.016 19.612 1.00 7.15 10 GLY B CA 1
ATOM 787 C C . GLY B 1 11 ? 10.958 50.445 20.096 1.00 7.39 10 GLY B C 1
ATOM 788 O O . GLY B 1 11 ? 11.955 50.849 20.688 1.00 7.80 10 GLY B O 1
ATOM 789 N N . PRO B 1 12 ? 9.905 51.240 19.861 1.00 8.00 11 PRO B N 1
ATOM 790 C CA . PRO B 1 12 ? 8.624 50.828 19.257 1.00 8.68 11 PRO B CA 1
ATOM 791 C C . PRO B 1 12 ? 8.675 50.616 17.756 1.00 7.83 11 PRO B C 1
ATOM 792 O O . PRO B 1 12 ? 9.509 51.195 17.044 1.00 8.13 11 PRO B O 1
ATOM 796 N N . ALA B 1 13 ? 7.713 49.888 17.249 1.00 8.02 12 ALA B N 1
ATOM 797 C CA . ALA B 1 13 ? 7.308 49.939 15.857 1.00 8.32 12 ALA B CA 1
ATOM 798 C C . ALA B 1 13 ? 7.055 51.346 15.372 1.00 7.40 12 ALA B C 1
ATOM 799 O O . ALA B 1 13 ? 6.730 52.200 16.179 1.00 8.52 12 ALA B O 1
ATOM 801 N N . PRO B 1 14 ? 7.150 51.618 14.061 1.00 7.36 13 PRO B N 1
ATOM 802 C CA A PRO B 1 14 ? 7.340 50.584 13.103 0.50 6.58 13 PRO B CA 1
ATOM 803 C CA B PRO B 1 14 ? 7.419 50.772 12.816 0.50 7.14 13 PRO B CA 1
ATOM 804 C C . PRO B 1 14 ? 8.771 50.092 12.868 1.00 6.19 13 PRO B C 1
ATOM 805 O O . PRO B 1 14 ? 9.775 50.751 13.165 1.00 7.47 13 PRO B O 1
ATOM 812 N N . TRP B 1 15 ? 8.828 48.867 12.395 1.00 5.77 14 TRP B N 1
ATOM 813 C CA . TRP B 1 15 ? 10.078 48.134 12.221 1.00 5.87 14 TRP B CA 1
ATOM 814 C C . TRP B 1 15 ? 10.749 48.400 10.873 1.00 5.79 14 TRP B C 1
ATOM 815 O O . TRP B 1 15 ? 11.941 48.133 10.722 1.00 6.85 14 TRP B O 1
ATOM 826 N N . GLY B 1 16 ? 9.990 48.882 9.891 1.00 5.93 15 GLY B N 1
ATOM 827 C CA . GLY B 1 16 ? 10.562 49.249 8.601 1.00 6.20 15 GLY B CA 1
ATOM 828 C C . G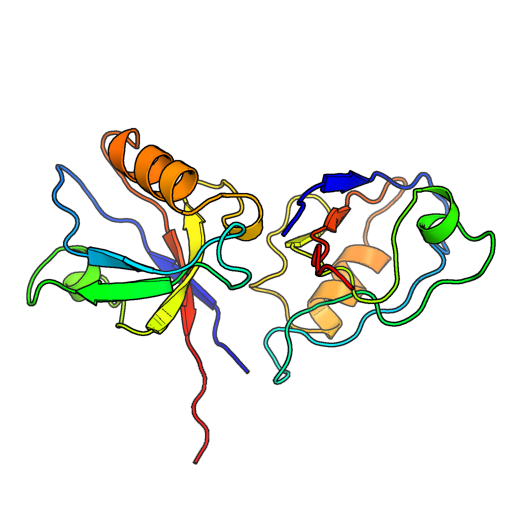LY B 1 16 ? 10.711 48.116 7.612 1.00 5.60 15 GLY B C 1
ATOM 829 O O . GLY B 1 16 ? 11.701 48.080 6.872 1.00 5.71 15 GLY B O 1
ATOM 830 N N . PHE B 1 17 ? 9.764 47.180 7.549 1.00 5.88 16 PHE B N 1
ATOM 831 C CA . PHE B 1 17 ? 9.795 46.150 6.508 1.00 5.52 16 PHE B CA 1
ATOM 832 C C . PHE B 1 17 ? 8.393 45.707 6.163 1.00 5.74 16 PHE B C 1
ATOM 833 O O . PHE B 1 17 ? 7.434 45.965 6.897 1.00 6.40 16 PHE B O 1
ATOM 841 N N . ARG B 1 18 ? 8.313 45.029 5.027 1.00 5.74 17 ARG B N 1
ATOM 842 C CA A ARG B 1 18 ? 7.103 44.322 4.626 0.50 5.92 17 ARG B CA 1
ATOM 843 C CA B ARG B 1 18 ? 7.114 44.392 4.489 0.50 6.47 17 ARG B CA 1
ATOM 844 C C . ARG B 1 18 ? 7.450 42.914 4.234 1.00 6.25 17 ARG B C 1
ATOM 845 O O . ARG B 1 18 ? 8.601 42.588 3.922 1.00 7.15 17 ARG B O 1
ATOM 860 N N . LEU B 1 19 ? 6.449 42.055 4.332 1.00 6.58 18 LEU B N 1
ATOM 861 C CA . LEU B 1 19 ? 6.557 40.634 4.015 1.00 6.41 18 LEU B CA 1
ATOM 862 C C . LEU B 1 19 ? 5.871 40.280 2.697 1.00 6.37 18 LEU B C 1
ATOM 863 O O . LEU B 1 19 ? 4.904 40.924 2.264 1.00 7.52 18 LEU B O 1
ATOM 868 N N . GLN B 1 20 ? 6.329 39.198 2.097 1.00 6.00 19 GLN B N 1
ATOM 869 C CA . GLN B 1 20 ? 5.595 38.485 1.043 1.00 6.89 19 GLN B CA 1
ATOM 870 C C . GLN B 1 20 ? 5.615 37.005 1.374 1.00 6.16 19 GLN B C 1
ATOM 871 O O . GLN B 1 20 ? 6.439 36.529 2.161 1.00 6.78 19 GLN B O 1
ATOM 877 N N . GLY B 1 21 ? 4.691 36.279 0.776 1.00 6.44 20 GLY B N 1
ATOM 878 C CA . GLY B 1 21 ? 4.671 34.842 0.916 1.00 6.48 20 GLY B CA 1
ATOM 879 C C . GLY B 1 21 ? 4.034 34.350 2.193 1.00 5.71 20 GLY B C 1
ATOM 880 O O . GLY B 1 21 ? 3.406 35.091 2.953 1.00 6.73 20 GLY B O 1
ATOM 881 N N . GLY B 1 22 ? 4.201 33.045 2.430 1.00 5.93 21 GLY B N 1
ATOM 882 C CA . GLY B 1 22 ? 3.559 32.362 3.549 1.00 6.19 21 GLY B CA 1
ATOM 883 C C . GLY B 1 22 ? 3.031 31.022 3.116 1.00 5.82 21 GLY B C 1
ATOM 884 O O . GLY B 1 22 ? 3.037 30.699 1.937 1.00 6.24 21 GLY B O 1
ATOM 885 N N . LYS B 1 23 ? 2.562 30.225 4.075 1.00 5.84 22 LYS B N 1
ATOM 886 C CA . LYS B 1 23 ? 2.148 28.857 3.722 1.00 6.13 22 LYS B CA 1
ATOM 887 C C . LYS B 1 23 ? 0.900 28.833 2.845 1.00 6.38 22 LYS B C 1
ATOM 888 O O . LYS B 1 23 ? 0.618 27.818 2.192 1.00 7.60 22 LYS B O 1
ATOM 894 N N . ASP B 1 24 ? 0.136 29.918 2.824 1.00 6.29 23 ASP B N 1
ATOM 895 C CA . ASP B 1 24 ? -1.017 30.053 1.951 1.00 6.52 23 ASP B CA 1
ATOM 896 C C . ASP B 1 24 ? -0.700 30.596 0.557 1.00 6.63 23 ASP B C 1
ATOM 897 O O . ASP B 1 24 ? -1.617 30.776 -0.247 1.00 9.02 23 ASP B O 1
ATOM 902 N N . PHE B 1 25 ? 0.571 30.834 0.275 1.00 6.45 24 PHE B N 1
ATOM 903 C CA . PHE B 1 25 ? 1.050 31.298 -1.009 1.00 7.07 24 PHE B CA 1
ATOM 904 C C . PHE B 1 25 ? 1.995 30.261 -1.591 1.00 7.26 24 PHE B C 1
ATOM 905 O O . PHE B 1 25 ? 2.309 29.240 -0.960 1.00 8.06 24 PHE B O 1
ATOM 913 N N . ASN B 1 26 ? 2.445 30.527 -2.815 1.00 8.00 25 ASN B N 1
ATOM 914 C CA . ASN B 1 26 ? 3.327 29.607 -3.525 1.00 9.32 25 ASN B CA 1
ATOM 915 C C . ASN B 1 26 ? 4.789 29.900 -3.370 1.00 9.60 25 ASN B C 1
ATOM 916 O O . ASN B 1 26 ? 5.610 29.242 -4.013 1.00 12.64 25 ASN B O 1
ATOM 921 N N . VAL B 1 27 ? 5.127 30.846 -2.505 1.00 9.55 26 VAL B N 1
ATOM 922 C CA . VAL B 1 27 ? 6.485 31.147 -2.139 1.00 10.53 26 VAL B CA 1
ATOM 923 C C . VAL B 1 27 ? 6.560 31.299 -0.638 1.00 9.37 26 VAL B C 1
ATOM 924 O O . VAL B 1 27 ? 5.621 31.810 -0.009 1.00 8.94 26 VAL B O 1
ATOM 928 N N . PRO B 1 28 ? 7.640 30.837 -0.019 1.00 10.23 27 PRO B N 1
ATOM 929 C CA A PRO B 1 28 ? 7.627 31.011 1.431 0.50 8.93 27 PRO B CA 1
ATOM 930 C CA B PRO B 1 28 ? 7.864 30.950 1.414 0.50 9.76 27 PRO B CA 1
ATOM 931 C C . PRO B 1 28 ? 7.883 32.421 1.907 1.00 7.58 27 PRO B C 1
ATOM 932 O O . PRO B 1 28 ? 8.175 33.320 1.156 1.00 8.92 27 PRO B O 1
ATOM 939 N N . LEU B 1 29 ? 7.665 32.612 3.189 1.00 6.51 28 LEU B N 1
ATOM 940 C CA . LEU B 1 29 ? 7.710 33.938 3.793 1.00 5.99 28 LEU B CA 1
ATOM 941 C C . LEU B 1 29 ? 9.088 34.570 3.638 1.00 5.56 28 LEU B C 1
ATOM 942 O O . LEU B 1 29 ? 10.106 33.962 3.950 1.00 6.14 28 LEU B O 1
ATOM 947 N N . SER B 1 30 ? 9.107 35.822 3.184 1.00 5.98 29 SER B N 1
ATOM 948 C CA . SER B 1 30 ? 10.357 36.533 2.969 1.00 5.96 29 SER B CA 1
ATOM 949 C C . SER B 1 30 ? 10.139 38.043 3.119 1.00 5.48 29 SER B C 1
ATOM 950 O O . SER B 1 30 ? 9.016 38.540 3.090 1.00 6.09 29 SER B O 1
ATOM 953 N N . ILE B 1 31 ? 11.246 38.753 3.255 1.00 5.45 30 ILE B N 1
ATOM 954 C CA . ILE B 1 31 ? 11.238 40.212 3.318 1.00 5.93 30 ILE B CA 1
ATOM 955 C C . ILE B 1 31 ? 11.041 40.757 1.897 1.00 6.11 30 ILE B C 1
ATOM 956 O O . ILE B 1 31 ? 11.872 40.509 1.003 1.00 7.32 30 ILE B O 1
ATOM 961 N N . SER B 1 32 ? 9.966 41.499 1.670 1.00 6.40 31 SER B N 1
ATOM 962 C CA . SER B 1 32 ? 9.671 42.082 0.372 1.00 7.05 31 SER B CA 1
ATOM 963 C C . SER B 1 32 ? 10.142 43.479 0.160 1.00 6.67 31 SER B C 1
ATOM 964 O O . SER B 1 32 ? 10.462 43.844 -0.978 1.00 8.87 31 SER B O 1
ATOM 967 N N . ARG B 1 33 ? 10.142 44.276 1.221 1.00 6.08 32 ARG B N 1
ATOM 968 C CA . ARG B 1 33 ? 10.571 45.666 1.156 1.00 6.71 32 ARG B CA 1
ATOM 969 C C . ARG B 1 33 ? 11.225 46.032 2.456 1.00 6.03 32 ARG B C 1
ATOM 970 O O . ARG B 1 33 ? 10.870 45.498 3.511 1.00 6.40 32 ARG B O 1
ATOM 978 N N . LEU B 1 34 ? 12.141 46.997 2.381 1.00 6.37 33 LEU B N 1
ATOM 979 C CA . LEU B 1 34 ? 12.796 47.572 3.564 1.00 6.42 33 LEU B CA 1
ATOM 980 C C . LEU B 1 34 ? 12.743 49.077 3.471 1.00 7.08 33 LEU B C 1
ATOM 981 O O . LEU B 1 34 ? 13.103 49.660 2.429 1.00 9.58 33 LEU B O 1
ATOM 986 N N . THR B 1 35 ? 12.388 49.734 4.554 1.00 6.68 34 THR B N 1
ATOM 987 C CA . THR B 1 35 ? 12.463 51.173 4.624 1.00 7.36 34 THR B CA 1
ATOM 988 C C . THR B 1 35 ? 13.913 51.599 4.780 1.00 7.36 34 THR B C 1
ATOM 989 O O . THR B 1 35 ? 14.590 51.181 5.728 1.00 7.38 34 THR B O 1
ATOM 993 N N . PRO B 1 36 ? 14.434 52.449 3.881 1.00 8.99 35 PRO B N 1
ATOM 994 C CA . PRO B 1 36 ? 15.809 52.954 4.072 1.00 9.44 35 PRO B CA 1
ATOM 995 C C . PRO B 1 36 ? 15.943 53.655 5.427 1.00 8.68 35 PRO B C 1
ATOM 996 O O . PRO B 1 36 ? 15.134 54.489 5.786 1.00 9.27 35 PRO B O 1
ATOM 1000 N N . GLY B 1 37 ? 16.975 53.310 6.174 1.00 9.17 36 GLY B N 1
ATOM 1001 C CA . GLY B 1 37 ? 17.215 53.875 7.482 1.00 8.98 36 GLY B CA 1
ATOM 1002 C C . GLY B 1 37 ? 16.328 53.342 8.591 1.00 7.67 36 GLY B C 1
ATOM 1003 O O . GLY B 1 37 ? 16.497 53.769 9.743 1.00 8.63 36 GLY B O 1
ATOM 1004 N N . GLY B 1 38 ? 15.367 52.482 8.268 1.00 7.04 37 GLY B N 1
ATOM 1005 C CA . GLY B 1 38 ? 14.488 51.912 9.281 1.00 6.64 37 GLY B CA 1
ATOM 1006 C C . GLY B 1 38 ? 15.172 50.842 10.091 1.00 5.89 37 GLY B C 1
ATOM 1007 O O . GLY B 1 38 ? 16.330 50.495 9.855 1.00 6.25 37 GLY B O 1
ATOM 1008 N N . LYS B 1 39 ? 14.458 50.312 11.068 1.00 5.76 38 LYS B N 1
ATOM 1009 C CA . LYS B 1 39 ? 15.119 49.456 12.059 1.00 6.01 38 LYS B CA 1
ATOM 1010 C C . LYS B 1 39 ? 15.631 48.160 11.441 1.00 5.34 38 LYS B C 1
ATOM 1011 O O . LYS B 1 39 ? 16.743 47.712 11.743 1.00 5.84 38 LYS B O 1
ATOM 1017 N N . ALA B 1 40 ? 14.832 47.530 10.589 1.00 5.16 39 ALA B N 1
ATOM 1018 C CA . ALA B 1 40 ? 15.253 46.290 9.967 1.00 4.89 39 ALA B CA 1
ATOM 1019 C C . ALA B 1 40 ? 16.473 46.501 9.069 1.00 5.37 39 ALA B C 1
ATOM 1020 O O . ALA B 1 40 ? 17.414 45.712 9.105 1.00 5.41 39 ALA B O 1
ATOM 1022 N N . ALA B 1 41 ? 16.456 47.557 8.255 1.00 5.65 40 ALA B N 1
ATOM 1023 C CA . ALA B 1 41 ? 17.602 47.856 7.391 1.00 6.29 40 ALA B CA 1
ATOM 1024 C C . ALA B 1 41 ? 18.846 48.126 8.223 1.00 6.02 40 ALA B C 1
ATOM 1025 O O . ALA B 1 41 ? 19.934 47.639 7.902 1.00 6.66 40 ALA B O 1
ATOM 1027 N N . GLN B 1 42 ? 18.721 48.891 9.296 1.00 6.23 41 GLN B N 1
ATOM 1028 C CA . GLN B 1 42 ? 19.866 49.174 10.154 1.00 7.00 41 GLN B CA 1
ATOM 1029 C C . GLN B 1 42 ? 20.418 47.923 10.816 1.00 6.33 41 GLN B C 1
ATOM 1030 O O . GLN B 1 42 ? 21.611 47.875 11.108 1.00 8.16 41 GLN B O 1
ATOM 1036 N N . ALA B 1 43 ? 19.573 46.922 11.053 1.00 5.47 42 ALA B N 1
ATOM 1037 C CA . ALA B 1 43 ? 20.002 45.669 11.645 1.00 5.82 42 ALA B CA 1
ATOM 1038 C C . ALA B 1 43 ? 20.690 44.744 10.661 1.00 5.91 42 ALA B C 1
ATOM 1039 O O . ALA B 1 43 ? 21.220 43.713 11.061 1.00 6.79 42 ALA B O 1
ATOM 1041 N N . GLY B 1 44 ? 20.653 45.083 9.373 1.00 5.86 43 GLY B N 1
ATOM 1042 C CA . GLY B 1 44 ? 21.338 44.280 8.364 1.00 6.31 43 GLY B CA 1
ATOM 1043 C C . GLY B 1 44 ? 20.461 43.268 7.659 1.00 5.88 43 GLY B C 1
ATOM 1044 O O . GLY B 1 44 ? 20.990 42.389 6.969 1.00 7.11 43 GLY B O 1
ATOM 1045 N N . VAL B 1 45 ? 19.142 43.398 7.784 1.00 5.89 44 VAL B N 1
ATOM 1046 C CA . VAL B 1 45 ? 18.212 42.616 6.982 1.00 6.09 44 VAL B CA 1
ATOM 1047 C C . VAL B 1 45 ? 18.303 43.077 5.532 1.00 6.13 44 VAL B C 1
ATOM 1048 O O . VAL B 1 45 ? 18.622 44.233 5.263 1.00 7.32 44 VAL B O 1
ATOM 1052 N N . ALA B 1 46 ? 18.012 42.171 4.597 1.00 6.11 45 ALA B N 1
ATOM 1053 C CA . ALA B 1 46 ? 18.009 42.480 3.158 1.00 6.70 45 ALA B CA 1
ATOM 1054 C C . ALA B 1 46 ? 16.695 42.007 2.543 1.00 6.57 45 ALA B C 1
ATOM 1055 O O . ALA B 1 46 ? 16.139 40.968 2.923 1.00 6.53 45 ALA B O 1
ATOM 1057 N N . VAL B 1 47 ? 16.243 42.727 1.521 1.00 7.14 46 VAL B N 1
ATOM 1058 C CA . VAL B 1 47 ? 15.131 42.247 0.724 1.00 7.33 46 VAL B CA 1
ATOM 1059 C C . VAL B 1 47 ? 15.461 40.885 0.157 1.00 7.05 46 VAL B C 1
ATOM 1060 O O . VAL B 1 47 ? 16.603 40.635 -0.273 1.00 8.16 46 VAL B O 1
ATOM 1064 N N . GLY B 1 48 ? 14.488 39.987 0.204 1.00 7.09 47 GLY B N 1
ATOM 1065 C CA . GLY B 1 48 ? 14.662 38.625 -0.269 1.00 8.09 47 GLY B CA 1
ATOM 1066 C C . GLY B 1 48 ? 15.076 37.659 0.818 1.00 7.31 47 GLY B C 1
ATOM 1067 O O . GLY B 1 48 ? 15.050 36.451 0.574 1.00 9.10 47 GLY B O 1
ATOM 1068 N N . ASP B 1 49 ? 15.478 38.133 2.000 1.00 6.28 48 ASP B N 1
ATOM 1069 C CA . ASP B 1 49 ? 15.820 37.206 3.077 1.00 6.34 48 ASP B CA 1
ATOM 1070 C C . ASP B 1 49 ? 14.573 36.390 3.424 1.00 6.27 48 ASP B C 1
ATOM 1071 O O . ASP B 1 49 ? 13.478 36.937 3.588 1.00 6.75 48 ASP B O 1
ATOM 1076 N N . TRP B 1 50 ? 14.747 35.088 3.571 1.00 6.40 49 TRP B N 1
ATOM 1077 C CA . TRP B 1 50 ? 13.675 34.231 4.044 1.00 6.57 49 TRP B CA 1
ATOM 1078 C C . TRP B 1 50 ? 13.488 34.457 5.535 1.00 6.53 49 TRP B C 1
ATOM 1079 O O . TRP B 1 50 ? 14.462 34.612 6.286 1.00 7.36 49 TRP B O 1
ATOM 1100 N N . VAL B 1 51 ? 12.227 34.472 5.974 1.00 6.07 50 VAL B N 1
ATOM 1101 C CA . VAL B 1 51 ? 11.910 34.564 7.396 1.00 6.06 50 VAL B CA 1
ATOM 1102 C C . VAL B 1 51 ? 11.688 33.158 7.906 1.00 6.43 50 VAL B C 1
ATOM 1103 O O . VAL B 1 51 ? 10.704 32.502 7.554 1.00 8.86 50 VAL B O 1
ATOM 1107 N N . LEU B 1 52 ? 12.609 32.707 8.749 1.00 5.86 51 LEU B N 1
ATOM 1108 C CA . LEU B 1 52 ? 12.549 31.389 9.352 1.00 6.04 51 LEU B CA 1
ATOM 1109 C C . LEU B 1 52 ? 11.756 31.350 10.640 1.00 5.54 51 LEU B C 1
ATOM 1110 O O . LEU B 1 52 ? 11.140 30.324 10.949 1.00 6.03 51 LEU B O 1
ATOM 1115 N N . SER B 1 53 ? 11.795 32.422 11.422 1.00 5.83 52 SER B N 1
ATOM 1116 C CA . SER B 1 53 ? 11.157 32.444 12.724 1.00 6.24 52 SER B CA 1
ATOM 1117 C C . SER B 1 53 ? 10.835 33.873 13.106 1.00 5.85 52 SER B C 1
ATOM 1118 O O . SER B 1 53 ? 11.527 34.826 12.703 1.00 6.06 52 SER B O 1
ATOM 1121 N N . ILE B 1 54 ? 9.804 34.029 13.924 1.00 5.92 53 ILE B N 1
ATOM 1122 C CA . ILE B 1 54 ? 9.369 35.303 14.462 1.00 6.42 53 ILE B CA 1
ATOM 1123 C C . ILE B 1 54 ? 9.102 35.097 15.941 1.00 6.89 53 ILE B C 1
ATOM 1124 O O . ILE B 1 54 ? 8.222 34.318 16.313 1.00 7.60 53 ILE B O 1
ATOM 1129 N N . ASP B 1 55 ? 9.864 35.768 16.801 1.00 7.95 54 ASP B N 1
ATOM 1130 C CA . ASP B 1 55 ? 9.740 35.598 18.272 1.00 9.70 54 ASP B CA 1
ATOM 1131 C C . ASP B 1 55 ? 9.694 34.146 18.686 1.00 10.71 54 ASP B C 1
ATOM 1132 O O . ASP B 1 55 ? 8.934 33.755 19.568 1.00 13.05 54 ASP B O 1
ATOM 1137 N N . GLY B 1 56 ? 10.552 33.344 18.080 1.00 11.92 55 GLY B N 1
ATOM 1138 C CA . GLY B 1 56 ? 10.664 31.920 18.427 1.00 13.84 55 GLY B CA 1
ATOM 1139 C C . GLY B 1 56 ? 9.706 31.012 17.684 1.00 13.43 55 GLY B C 1
ATOM 1140 O O . GLY B 1 56 ? 9.897 29.776 17.677 1.00 18.46 55 GLY B O 1
ATOM 1141 N N . GLU B 1 57 ? 8.686 31.544 17.048 1.00 11.25 56 GLU B N 1
ATOM 1142 C CA . GLU B 1 57 ? 7.735 30.699 16.352 1.00 10.99 56 GLU B CA 1
ATOM 1143 C C . GLU B 1 57 ? 8.284 30.393 14.989 1.00 9.21 56 GLU B C 1
ATOM 1144 O O . GLU B 1 57 ? 8.697 31.291 14.288 1.00 9.40 56 GLU B O 1
ATOM 1154 N N . ASN B 1 58 ? 8.253 29.118 14.620 1.00 9.62 57 ASN B N 1
ATOM 1155 C CA . ASN B 1 58 ? 8.677 28.701 13.311 1.00 8.99 57 ASN B CA 1
ATOM 1156 C C . ASN B 1 58 ? 7.746 29.306 12.262 1.00 8.92 57 ASN B C 1
ATOM 1157 O O . ASN B 1 58 ? 6.529 29.106 12.277 1.00 11.43 57 ASN B O 1
ATOM 1162 N N . ALA B 1 59 ? 8.308 30.066 11.348 1.00 8.87 58 ALA B N 1
ATOM 1163 C CA . ALA B 1 59 ? 7.499 30.771 10.388 1.00 9.63 58 ALA B CA 1
ATOM 1164 C C . ALA B 1 59 ? 6.922 29.868 9.300 1.00 9.78 58 ALA B C 1
ATOM 1165 O O . ALA B 1 59 ? 5.959 30.261 8.647 1.00 10.10 58 ALA B O 1
ATOM 1167 N N . GLY B 1 60 ? 7.431 28.653 9.135 1.00 10.18 59 GLY B N 1
ATOM 1168 C CA . GLY B 1 60 ? 6.930 27.751 8.114 1.00 10.49 59 GLY B CA 1
ATOM 1169 C C . GLY B 1 60 ? 5.509 27.279 8.359 1.00 9.10 59 GLY B C 1
ATOM 1170 O O . GLY B 1 60 ? 4.851 26.750 7.461 1.00 11.62 59 GLY B O 1
ATOM 1171 N N . SER B 1 61 ? 5.012 27.429 9.574 1.00 8.05 60 SER B N 1
ATOM 1172 C CA . SER B 1 61 ? 3.656 27.043 9.884 1.00 8.59 60 SER B CA 1
ATOM 1173 C C . SER B 1 61 ? 2.673 28.210 9.880 1.00 7.04 60 SER B C 1
ATOM 1174 O O . SER B 1 61 ? 1.525 28.027 10.280 1.00 8.58 60 SER B O 1
ATOM 1177 N N . LEU B 1 62 ? 3.100 29.385 9.418 1.00 5.99 61 LEU B N 1
ATOM 1178 C CA . LEU B 1 62 ? 2.249 30.576 9.452 1.00 6.25 61 LEU B CA 1
ATOM 1179 C C . LEU B 1 62 ? 1.723 30.945 8.074 1.00 5.52 61 LEU B C 1
ATOM 1180 O O . LEU B 1 62 ? 2.455 30.945 7.088 1.00 5.81 61 LEU B O 1
ATOM 1185 N N . THR B 1 63 ? 0.451 31.316 8.014 1.00 5.28 62 THR B N 1
ATOM 1186 C CA . THR B 1 63 ? -0.053 32.043 6.865 1.00 5.45 62 THR B CA 1
ATOM 1187 C C . THR B 1 63 ? 0.604 33.427 6.829 1.00 5.12 62 THR B C 1
ATOM 1188 O O . THR B 1 63 ? 1.173 33.897 7.826 1.00 5.37 62 THR B O 1
ATOM 1192 N N . HIS B 1 64 ? 0.470 34.101 5.696 1.00 5.38 63 HIS B N 1
ATOM 1193 C CA . HIS B 1 64 ? 0.956 35.464 5.563 1.00 5.75 63 HIS B CA 1
ATOM 1194 C C . HIS B 1 64 ? 0.418 36.361 6.693 1.00 5.13 63 HIS B C 1
ATOM 1195 O O . HIS B 1 64 ? 1.170 37.067 7.374 1.00 5.91 63 HIS B O 1
ATOM 1202 N N . ILE B 1 65 ? -0.900 36.327 6.896 1.00 5.63 64 ILE B N 1
ATOM 1203 C CA . ILE B 1 65 ? -1.511 37.167 7.920 1.00 6.00 64 ILE B CA 1
ATOM 1204 C C . ILE B 1 65 ? -1.120 36.715 9.320 1.00 5.49 64 ILE B C 1
ATOM 1205 O O . ILE B 1 65 ? -0.913 37.570 10.195 1.00 5.86 64 ILE B O 1
ATOM 1210 N N . GLU B 1 66 ? -1.018 35.414 9.582 1.00 5.24 65 GLU B N 1
ATOM 1211 C CA . GLU B 1 66 ? -0.544 34.984 10.888 1.00 5.57 65 GLU B CA 1
ATOM 1212 C C . GLU B 1 66 ? 0.859 35.518 11.188 1.00 5.14 65 GLU B C 1
ATOM 1213 O O . GLU B 1 66 ? 1.161 35.896 12.331 1.00 5.52 65 GLU B O 1
ATOM 1219 N N . ALA B 1 67 ? 1.719 35.580 10.173 1.00 5.02 66 ALA B N 1
ATOM 1220 C CA . ALA B 1 67 ? 3.056 36.159 10.352 1.00 5.36 66 ALA B CA 1
ATOM 1221 C C . ALA B 1 67 ? 2.969 37.646 10.643 1.00 5.16 66 ALA B C 1
ATOM 1222 O O . ALA B 1 67 ? 3.657 38.162 11.530 1.00 5.67 66 ALA B O 1
ATOM 1224 N N . GLN B 1 68 ? 2.122 38.361 9.909 1.00 5.20 67 GLN B N 1
ATOM 1225 C CA . GLN B 1 68 ? 1.907 39.781 10.188 1.00 5.74 67 GLN B CA 1
ATOM 1226 C C . GLN B 1 68 ? 1.413 39.991 11.607 1.00 5.49 67 GLN B C 1
ATOM 1227 O O . GLN B 1 68 ? 1.892 40.897 12.306 1.00 5.89 67 GLN B O 1
ATOM 1233 N N . ASN B 1 69 ? 0.479 39.178 12.077 1.00 5.57 68 ASN B N 1
ATOM 1234 C CA . ASN B 1 69 ? -0.018 39.314 13.437 1.00 5.36 68 ASN B CA 1
ATOM 1235 C C . ASN B 1 69 ? 1.087 39.054 14.466 1.00 5.42 68 ASN B C 1
ATOM 1236 O O . ASN B 1 69 ? 1.151 39.730 15.496 1.00 5.77 68 ASN B O 1
ATOM 1241 N N . LYS B 1 70 ? 1.949 38.071 14.196 1.00 5.43 69 LYS B N 1
ATOM 1242 C CA . LYS B 1 70 ? 3.022 37.733 15.133 1.00 5.92 69 LYS B CA 1
ATOM 1243 C C . LYS B 1 70 ? 3.966 38.933 15.319 1.00 5.83 69 LYS B C 1
ATOM 1244 O O . LYS B 1 70 ? 4.444 39.219 16.411 1.00 6.79 69 LYS B O 1
ATOM 1250 N N . ILE B 1 71 ? 4.171 39.687 14.248 1.00 5.41 70 ILE B N 1
ATOM 1251 C CA . ILE B 1 71 ? 4.959 40.919 14.302 1.00 5.75 70 ILE B CA 1
ATOM 1252 C C . ILE B 1 71 ? 4.177 42.025 14.997 1.00 5.82 70 ILE B C 1
ATOM 1253 O O . ILE B 1 71 ? 4.694 42.678 15.891 1.00 6.83 70 ILE B O 1
ATOM 1258 N N . ARG B 1 72 ? 2.937 42.254 14.606 1.00 6.41 71 ARG B N 1
ATOM 1259 C CA . ARG B 1 72 ? 2.167 43.368 15.161 1.00 7.05 71 ARG B CA 1
ATOM 1260 C C . ARG B 1 72 ? 1.895 43.213 16.637 1.00 7.52 71 ARG B C 1
ATOM 1261 O O . ARG B 1 72 ? 1.774 44.216 17.342 1.00 8.91 71 ARG B O 1
ATOM 1269 N N . ALA B 1 73 ? 1.796 41.981 17.114 1.00 8.04 72 ALA B N 1
ATOM 1270 C CA . ALA B 1 73 ? 1.509 41.687 18.509 1.00 9.02 72 ALA B CA 1
ATOM 1271 C C . ALA B 1 73 ? 2.765 41.393 19.350 1.00 9.02 72 ALA B C 1
ATOM 1272 O O . ALA B 1 73 ? 2.653 40.900 20.481 1.00 10.62 72 ALA B O 1
ATOM 1274 N N . CYS B 1 74 ? 3.952 41.741 18.835 1.00 8.36 73 CYS B N 1
ATOM 1275 C CA . CYS B 1 74 ? 5.212 41.365 19.495 1.00 8.83 73 CYS B CA 1
ATOM 1276 C C . CYS B 1 74 ? 5.710 42.183 20.685 1.00 9.73 73 CYS B C 1
ATOM 1277 O O . CYS B 1 74 ? 6.702 41.812 21.325 1.00 11.04 73 CYS B O 1
ATOM 1280 N N . GLY B 1 75 ? 5.069 43.286 20.956 1.00 10.43 74 GLY B N 1
ATOM 1281 C CA . GLY B 1 75 ? 5.599 44.119 22.071 1.00 10.29 74 GLY B CA 1
ATOM 1282 C C . GLY B 1 75 ? 6.937 44.798 21.787 1.00 10.20 74 GLY B C 1
ATOM 1283 O O . GLY B 1 75 ? 7.159 45.241 20.655 1.00 10.84 74 GLY B O 1
ATOM 1284 N N . GLU B 1 76 ? 7.832 44.930 22.803 1.00 9.22 75 GLU B N 1
ATOM 1285 C CA . GLU B 1 76 ? 8.948 45.892 22.760 1.00 8.51 75 GLU B CA 1
ATOM 1286 C C . GLU B 1 76 ? 10.137 45.439 21.937 1.00 8.47 75 GLU B C 1
ATOM 1287 O O . GLU B 1 76 ? 10.932 46.292 21.539 1.00 10.60 75 GLU B O 1
ATOM 1293 N N . ARG B 1 77 ? 10.290 44.134 21.718 1.00 8.69 76 ARG B N 1
ATOM 1294 C CA . ARG B 1 77 ? 11.362 43.614 20.903 1.00 8.94 76 ARG B CA 1
ATOM 1295 C C . ARG B 1 77 ? 10.838 42.598 19.948 1.00 7.92 76 ARG B C 1
ATOM 1296 O O . ARG B 1 77 ? 9.870 41.883 20.220 1.00 9.71 76 ARG B O 1
ATOM 1304 N N . LEU B 1 78 ? 11.464 42.555 18.793 1.00 6.03 77 LEU B N 1
ATOM 1305 C CA . LEU B 1 78 ? 11.076 41.641 17.734 1.00 5.77 77 LEU B CA 1
ATOM 1306 C C . LEU B 1 78 ? 12.302 40.828 17.328 1.00 5.21 77 LEU B C 1
ATOM 1307 O O . LEU B 1 78 ? 13.262 41.365 16.790 1.00 6.13 77 LEU B O 1
ATOM 1312 N N . SER B 1 7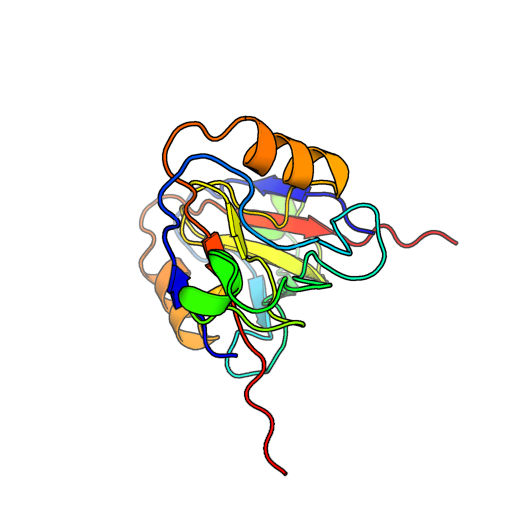9 ? 12.241 39.516 17.544 1.00 5.50 78 SER B N 1
ATOM 1313 C CA A SER B 1 79 ? 13.305 38.614 17.130 0.33 6.09 78 SER B CA 1
ATOM 1314 C CA B SER B 1 79 ? 13.296 38.594 17.135 0.33 6.11 78 SER B CA 1
ATOM 1315 C CA C SER B 1 79 ? 13.326 38.655 17.104 0.33 6.42 78 SER B CA 1
ATOM 1316 C C . SER B 1 79 ? 12.939 37.999 15.787 1.00 6.34 78 SER B C 1
ATOM 1317 O O . SER B 1 79 ? 11.821 37.482 15.627 1.00 8.52 78 SER B O 1
ATOM 1324 N N . LEU B 1 80 ? 13.854 38.054 14.828 1.00 5.78 79 LEU B N 1
ATOM 1325 C CA . LEU B 1 80 ? 13.663 37.459 13.505 1.00 5.99 79 LEU B CA 1
ATOM 1326 C C . LEU B 1 80 ? 14.808 36.508 13.222 1.00 6.18 79 LEU B C 1
ATOM 1327 O O . LEU B 1 80 ? 15.984 36.903 13.228 1.00 7.46 79 LEU B O 1
ATOM 1332 N N . GLY B 1 81 ? 14.471 35.270 12.905 1.00 5.65 80 GLY B N 1
ATOM 1333 C CA . GLY B 1 81 ? 15.425 34.331 12.330 1.00 5.82 80 GLY B CA 1
ATOM 1334 C C . GLY B 1 81 ? 15.291 34.402 10.833 1.00 5.63 80 GLY B C 1
ATOM 1335 O O . GLY B 1 81 ? 14.170 34.307 10.295 1.00 6.72 80 GLY B O 1
ATOM 1336 N N . LEU B 1 82 ? 16.411 34.562 10.139 1.00 5.59 81 LEU B N 1
ATOM 1337 C CA . LEU B 1 82 ? 16.446 34.861 8.712 1.00 5.65 81 LEU B CA 1
ATOM 1338 C C . LEU B 1 82 ? 17.400 33.919 8.016 1.00 5.78 81 LEU B C 1
ATOM 1339 O O . LEU B 1 82 ? 18.306 33.358 8.630 1.00 6.38 81 LEU B O 1
ATOM 1344 N N . SER B 1 83 ? 17.256 33.790 6.699 1.00 6.08 82 SER B N 1
ATOM 1345 C CA A SER B 1 83 ? 18.307 33.170 5.915 0.50 7.43 82 SER B CA 1
ATOM 1346 C CA B SER B 1 83 ? 18.183 33.035 5.857 0.50 6.78 82 SER B CA 1
ATOM 1347 C C . SER B 1 83 ? 18.385 33.801 4.544 1.00 7.13 82 SER B C 1
ATOM 1348 O O . SER B 1 83 ? 17.395 34.217 3.927 1.00 9.44 82 SER B O 1
ATOM 1353 N N . ARG B 1 84 ? 19.623 33.930 4.104 1.00 7.28 83 ARG B N 1
ATOM 1354 C CA . ARG B 1 84 ? 19.956 34.681 2.908 1.00 7.64 83 ARG B CA 1
ATOM 1355 C C . ARG B 1 84 ? 20.659 33.789 1.922 1.00 8.53 83 ARG B C 1
ATOM 1356 O O . ARG B 1 84 ? 21.639 33.129 2.235 1.00 8.71 83 ARG B O 1
ATOM 1364 N N . ALA B 1 85 ? 20.166 33.781 0.690 1.00 10.64 84 ALA B N 1
ATOM 1365 C CA . ALA B 1 85 ? 20.826 33.063 -0.397 1.00 12.23 84 ALA B CA 1
ATOM 1366 C C . ALA B 1 85 ? 22.216 33.659 -0.657 1.00 12.19 84 ALA B C 1
ATOM 1367 O O . ALA B 1 85 ? 22.332 34.836 -0.909 1.00 12.92 84 ALA B O 1
ATOM 1369 N N . ILE B 1 86 ? 23.275 32.857 -0.609 1.00 13.84 85 ILE B N 1
ATOM 1370 C CA . ILE B 1 86 ? 24.639 33.393 -0.946 1.00 14.82 85 ILE B CA 1
ATOM 1371 C C . ILE B 1 86 ? 25.119 32.877 -2.289 1.00 15.18 85 ILE B C 1
ATOM 1372 O O . ILE B 1 86 ? 25.926 31.929 -2.351 1.00 19.12 85 ILE B O 1
ATOM 1377 N N A THR B 1 87 ? 24.618 33.518 -3.355 0.50 14.06 86 THR B N 1
ATOM 1378 N N B THR B 1 87 ? 24.624 33.467 -3.354 0.50 14.87 86 THR B N 1
ATOM 1379 C CA A THR B 1 87 ? 24.838 33.135 -4.769 0.50 13.77 86 THR B CA 1
ATOM 1380 C CA B THR B 1 87 ? 24.984 32.996 -4.665 0.50 14.98 86 THR B CA 1
ATOM 1381 C C A THR B 1 87 ? 25.965 33.942 -5.422 0.50 12.20 86 THR B C 1
ATOM 1382 C C B THR B 1 87 ? 26.095 33.884 -5.198 0.50 13.47 86 THR B C 1
ATOM 1383 O O A THR B 1 87 ? 25.886 35.155 -5.481 0.50 11.08 86 THR B O 1
ATOM 1384 O O B THR B 1 87 ? 26.200 35.054 -4.839 0.50 13.96 86 THR B O 1
ATOM 1391 N N . SER B 1 88 ? 26.971 33.281 -5.987 1.00 11.52 87 SER B N 1
ATOM 1392 C CA . SER B 1 88 ? 28.065 33.989 -6.609 1.00 10.32 87 SER B CA 1
ATOM 1393 C C . SER B 1 88 ? 27.660 34.649 -7.919 1.00 8.98 87 SER B C 1
ATOM 1394 O O . SER B 1 88 ? 26.852 34.096 -8.669 1.00 11.22 87 SER B O 1
ATOM 1397 N N . LEU B 1 89 ? 28.270 35.780 -8.236 1.00 7.51 88 LEU B N 1
ATOM 1398 C CA . LEU B 1 89 ? 28.357 36.233 -9.614 1.00 7.30 88 LEU B CA 1
ATOM 1399 C C . LEU B 1 89 ? 29.423 35.437 -10.368 1.00 6.92 88 LEU B C 1
ATOM 1400 O O . LEU B 1 89 ? 29.410 35.465 -11.610 1.00 7.88 88 LEU B O 1
#

GO terms:
  GO:0006898 receptor-mediated endocytosis (P, TAS)
  GO:0005829 cytosol (C, TAS)
  GO:0005515 protein binding (F, IPI)
  GO:0005912 adherens junction (C, IDA)
  GO:0005925 focal adhesion (C, IDA)
  GO:0015629 actin cytoskeleton (C, IDA)

Solvent-accessible surface area: 9829 Å² total; per-residue (Å²): 37,30,82,27,68,86,18,75,5,119,22,112,60,118,16,11,42,141,12,100,10,2,44,77,122,99,74,37,4,11,1,32,153,32,74,124,59,14,72,0,33,140,42,40,9,34,89,44,1,66,6,23,21,0,57,71,75,31,3,29,32,16,32,33,108,76,0,53,70,78,15,167,91,25,58,140,141,0,38,1,12,0,1,89,62,90,105,93,223,38,82,33,68,109,16,73,5,112,28,111,61,119,16,12,33,149,16,86,7,4,48,72,107,136,75,49,7,9,1,29,163,36,72,125,60,17,72,0,32,140,41,40,9,33,92,44,2,76,8,23,22,0,56,72,66,33,3,24,36,11,32,33,108,77,0,51,71,71,16,164,90,24,52,144,144,0,35,0,12,0,2,76,58,112,120,103,236

Organism: Homo sapiens (NCBI:txid9606)

Sequence (177 aa):
SMMDDSFKVVLEGPAPWGFRLQGGKDFFNNVVPPLSISRLTPGGKAAQAGVAVGDWVLSIDGENAGSLTHIEAQNKIRACGERLSSSLGLSRAITSLMMDSFKVVLEGPAPPWGFRRLQGGKDFNVPPLSISRLTPGGKAAQAGVAVGDWVLSIDGENAGSLTHIEAQNKIRACGERLSSSLGLSSRAITTSL

Radius of gyration: 16.91 Å; Cα contacts (8 Å, |Δi|>4): 470; chains: 2; bounding box: 34×54×32 Å

InterPro domains:
  IPR001478 PDZ domain [PF00595] (9-80)
  IPR001478 PDZ domain [PS50106] (9-85)
  IPR001478 PDZ domain [SM00228] (12-85)
  IPR001781 Zinc finger, LIM-type [PF00412] (282-333)
  IPR001781 Zinc finger, LIM-type [PF00412] (341-396)
  IPR001781 Zinc finger, LIM-type [PF00412] (400-452)
  IPR001781 Zinc finger, LIM-type [PS00478] (400-435)
  IPR001781 Zinc finger, LIM-type [PS50023] (280-338)
  IPR001781 Zinc finger, LIM-type [PS50023] (339-398)
  IPR001781 Zinc finger, LIM-type [PS50023] (399-457)
  IPR001781 Zinc finger, LIM-type [SM00132] (281-332)
  IPR001781 Zinc finger, LIM-type [SM00132] (340-391)
  IPR001781 Zinc finger, LIM-type [SM00132] (399-452)
  IPR036034 PDZ superfamily [G3DSA:2.30.42.10] (1-100)
  IPR036034 PDZ superfamily [SSF50156] (7-86)
  IPR050604 PDZ and LIM domain-containing [PTHR24214] (1-454)

CATH classification: 2.30.42.10

Foldseek 3Di:
DKAKDKDKFFDDDDQFFDWDDALVDPDAIFTQGGHVVGRCVVRPHDGPKGWQDKPRHGRNPGGRVRNVCSVVVVPGMIMTIIIGDPPDD/DDKDKDKFFDDDPQFWDWDDALVDPDAIFTQGGHVVGRCVVRPHDGPWGWQDKPRHGRNHDGRVRVVVSVVVVPGMIMTITHDDDDDD

Nearest PDB structures (foldseek):
  2q3g-assembly2_B  TM=1.004E+00  e=6.813E-15  Homo sapiens
  2uzc-assembly3_C  TM=9.517E-01  e=2.641E-10  Homo sapiens
  2uzc-assembly2_B  TM=9.474E-01  e=4.704E-10  Homo sapiens
  2v1w-assembly1_A  TM=9.530E-01  e=2.659E-09  Homo sapiens
  2v1w-assembly1_B  TM=9.360E-01  e=3.983E-09  Homo sapiens

Secondary structure (DSSP, 8-state):
-EEEEEEEEESSS---EEEEEEGGGTEEEEEEEE-TTSHHHHTT--TT-EEEEETTEEGGG--HHHHHHHHHT-TTEEEEEEEEE----/-EEEEEEEESSSP-SEEEE--TTSSS--EEEEE-TTSHHHHTT--TT-EEEEETTEEGGG--HHHHHHHHHT-TTEEEEEEEE-----

B-factor: mean 10.67, std 6.07, range [4.78, 62.04]